Protein AF-A0A4Q8QR60-F1 (afdb_monomer_lite)

Radius of gyration: 29.62 Å; chains: 1; bounding box: 53×44×103 Å

Sequence (263 aa):
MSEDELYSPRNPWFSISVGVTAAIAVLSAIVGLIWLPLLQPNLKLAGIWDAICSAAGVPNLPRPAAAVPPAFKTSNVVVTPEMLTRQDQVSIGRGATLAQRCAICHGPQGVSDANSPNLAGQYAAVTYKELNDFKTGARVNVVMSPFAANMADQDMRDVALYYAYLPRVPSSQVNPNLPAPAIVVTGAPMRNIPPCGSCHGEIDIKAGSPWLGGQSAVYIKAQLQAFASGTRRNDISEQMRNIARQMTAEEIDQVARYYEAQP

Structure (mmCIF, N/CA/C/O backbone):
data_AF-A0A4Q8QR60-F1
#
_entry.id   AF-A0A4Q8QR60-F1
#
loop_
_atom_site.group_PDB
_atom_site.id
_atom_site.type_symbol
_atom_site.label_atom_id
_atom_site.label_alt_id
_atom_site.label_comp_id
_atom_site.label_asym_id
_atom_site.label_entity_id
_atom_site.label_seq_id
_atom_site.pdbx_PDB_ins_code
_atom_site.Cartn_x
_atom_site.Cartn_y
_atom_site.Cartn_z
_atom_site.occupancy
_atom_site.B_iso_or_equiv
_atom_site.auth_seq_id
_atom_site.auth_comp_id
_atom_site.auth_asym_id
_atom_site.auth_atom_id
_atom_site.pdbx_PDB_model_num
ATOM 1 N N . MET A 1 1 ? -18.074 -12.000 83.215 1.00 48.62 1 MET A N 1
ATOM 2 C CA . MET A 1 1 ? -19.113 -11.299 82.433 1.00 48.62 1 MET A CA 1
ATOM 3 C C . MET A 1 1 ? -19.405 -12.204 81.252 1.00 48.62 1 MET A C 1
ATOM 5 O O . MET A 1 1 ? -18.486 -12.433 80.483 1.00 48.62 1 MET A O 1
ATOM 9 N N . SER A 1 2 ? -20.565 -12.867 81.223 1.00 56.31 2 SER A N 1
ATOM 10 C CA . SER A 1 2 ? -20.853 -13.916 80.235 1.00 56.31 2 SER A CA 1
ATOM 11 C C . SER A 1 2 ? -21.070 -13.301 78.855 1.00 56.31 2 SER A C 1
ATOM 13 O O . SER A 1 2 ? -22.000 -12.522 78.663 1.00 56.31 2 SER A O 1
ATOM 15 N N . GLU A 1 3 ? -20.224 -13.663 77.898 1.00 58.03 3 GLU A N 1
ATOM 16 C CA . GLU A 1 3 ? -20.329 -13.236 76.496 1.00 58.03 3 GLU A CA 1
ATOM 17 C C . GLU A 1 3 ? -21.519 -13.890 75.759 1.00 58.03 3 GLU A C 1
ATOM 19 O O . GLU A 1 3 ? -21.862 -13.492 74.647 1.00 58.03 3 GLU A O 1
ATOM 24 N N . ASP A 1 4 ? -22.205 -14.838 76.408 1.00 56.91 4 ASP A N 1
ATOM 25 C CA . ASP A 1 4 ? -23.277 -15.659 75.832 1.00 56.91 4 ASP A CA 1
ATOM 26 C C . ASP A 1 4 ? -24.586 -14.903 75.514 1.00 56.91 4 ASP A C 1
ATOM 28 O O . ASP A 1 4 ? -25.418 -15.410 74.761 1.00 56.91 4 ASP A O 1
ATOM 32 N N . GLU A 1 5 ? -24.795 -13.680 76.020 1.00 61.34 5 GLU A N 1
ATOM 33 C CA . GLU A 1 5 ? -26.015 -12.899 75.723 1.00 61.34 5 GLU A CA 1
ATOM 34 C C . GLU A 1 5 ? -25.920 -12.023 74.461 1.00 61.34 5 GLU A C 1
ATOM 36 O O . GLU A 1 5 ? -26.944 -11.582 73.925 1.00 61.34 5 GLU A O 1
ATOM 41 N N . LEU A 1 6 ? -24.713 -11.769 73.947 1.00 62.44 6 LEU A N 1
ATOM 42 C CA . LEU A 1 6 ? -24.523 -10.842 72.825 1.00 62.44 6 LEU A CA 1
ATOM 43 C C . LEU A 1 6 ? -24.927 -11.445 71.469 1.00 62.44 6 LEU A C 1
ATOM 45 O O . LEU A 1 6 ? -25.441 -10.720 70.619 1.00 62.44 6 LEU A O 1
ATOM 49 N N . TYR A 1 7 ? -24.781 -12.760 71.287 1.00 72.94 7 TYR A N 1
ATOM 50 C CA . TYR A 1 7 ? -25.059 -13.467 70.025 1.00 72.94 7 TYR A CA 1
ATOM 51 C C . TYR A 1 7 ? -26.346 -14.304 70.071 1.00 72.94 7 TYR A C 1
ATOM 53 O O . TYR A 1 7 ? -26.428 -15.388 69.495 1.00 72.94 7 TYR A O 1
ATOM 61 N N . SER A 1 8 ? -27.365 -13.821 70.784 1.00 78.88 8 SER A N 1
ATOM 62 C CA . SER A 1 8 ? -28.646 -14.517 70.901 1.00 78.88 8 SER A CA 1
ATOM 63 C C . SER A 1 8 ? -29.665 -13.997 69.880 1.00 78.88 8 SER A C 1
ATOM 65 O O . SER A 1 8 ? -29.866 -12.785 69.793 1.00 78.88 8 SER A O 1
ATOM 67 N N . PRO A 1 9 ? -30.417 -14.870 69.180 1.00 73.31 9 PRO A N 1
ATOM 68 C CA . PRO A 1 9 ? -31.553 -14.458 68.347 1.00 73.31 9 PRO A CA 1
ATOM 69 C C . PRO A 1 9 ? -32.704 -13.829 69.156 1.00 73.31 9 PRO A C 1
ATOM 71 O O . PRO A 1 9 ? -33.645 -13.294 68.583 1.00 73.31 9 PRO A O 1
ATOM 74 N N . ARG A 1 10 ? -32.646 -13.868 70.496 1.00 79.62 10 ARG A N 1
ATOM 75 C CA . ARG A 1 10 ? -33.556 -13.113 71.373 1.00 79.62 10 ARG A CA 1
ATOM 76 C C . ARG A 1 10 ? -33.105 -11.671 71.612 1.00 79.62 10 ARG A C 1
ATOM 78 O O . ARG A 1 10 ? -33.904 -10.871 72.087 1.00 79.62 10 ARG A O 1
ATOM 85 N N . ASN A 1 11 ? -31.856 -11.329 71.290 1.00 84.75 11 ASN A N 1
ATOM 86 C CA . ASN A 1 11 ? -31.360 -9.965 71.382 1.00 84.75 11 ASN A CA 1
ATOM 87 C C . ASN A 1 11 ? -31.846 -9.169 70.150 1.00 84.75 11 ASN A C 1
ATOM 89 O O . ASN A 1 11 ? -31.487 -9.511 69.013 1.00 84.75 11 ASN A O 1
ATOM 93 N N . PRO A 1 12 ? -32.662 -8.114 70.340 1.00 84.44 12 PRO A N 1
ATOM 94 C CA . PRO A 1 12 ? -33.218 -7.345 69.232 1.00 84.44 12 PRO A CA 1
ATOM 95 C C . PRO A 1 12 ? -32.127 -6.640 68.420 1.00 84.44 12 PRO A C 1
ATOM 97 O O . PRO A 1 12 ? -32.235 -6.570 67.201 1.00 84.44 12 PRO A O 1
ATOM 100 N N . TRP A 1 13 ? -31.039 -6.192 69.052 1.00 82.94 13 TRP A N 1
ATOM 101 C CA . TRP A 1 13 ? -29.940 -5.510 68.363 1.00 82.94 13 TRP A CA 1
ATOM 102 C C . TRP A 1 13 ? -29.136 -6.453 67.470 1.00 82.94 13 TRP A C 1
ATOM 104 O O . TRP A 1 13 ? -28.800 -6.094 66.342 1.00 82.94 13 TRP A O 1
ATOM 114 N N . PHE A 1 14 ? -28.885 -7.678 67.938 1.00 86.44 14 PHE A N 1
ATOM 115 C CA . PHE A 1 14 ? -28.238 -8.713 67.132 1.00 86.44 14 PHE A CA 1
ATOM 116 C C . PHE A 1 14 ? -29.114 -9.102 65.934 1.00 86.44 14 PHE A C 1
ATOM 118 O O . PHE A 1 14 ? -28.644 -9.116 64.799 1.00 86.44 14 PHE A O 1
ATOM 125 N N . SER A 1 15 ? -30.409 -9.321 66.170 1.00 85.75 15 SER A N 1
ATOM 126 C CA . SER A 1 15 ? -31.363 -9.702 65.121 1.00 85.75 15 SER A CA 1
ATOM 127 C C . SER A 1 15 ? -31.542 -8.610 64.062 1.00 85.75 15 SER A C 1
ATOM 129 O O . SER A 1 15 ? -31.580 -8.909 62.870 1.00 85.75 15 SER A O 1
ATOM 131 N N . ILE A 1 16 ? -31.596 -7.339 64.478 1.00 88.94 16 ILE A N 1
ATOM 132 C CA . ILE A 1 16 ? -31.655 -6.191 63.563 1.00 88.94 16 ILE A CA 1
ATOM 133 C C . ILE A 1 16 ? -30.362 -6.087 62.754 1.00 88.94 16 ILE A C 1
ATOM 135 O O . ILE A 1 16 ? -30.429 -5.934 61.538 1.00 88.94 16 ILE A O 1
ATOM 139 N N . SER A 1 17 ? -29.196 -6.208 63.395 1.00 88.38 17 SER A N 1
ATOM 140 C CA . SER A 1 17 ? -27.898 -6.142 62.712 1.00 88.38 17 SER A CA 1
ATOM 141 C C . SER A 1 17 ? -27.774 -7.224 61.635 1.00 88.38 17 SER A C 1
ATOM 143 O O . SER A 1 17 ? -27.537 -6.910 60.468 1.00 88.38 17 SER A O 1
ATOM 145 N N . VAL A 1 18 ? -28.060 -8.483 61.988 1.00 90.94 18 VAL A N 1
ATOM 146 C CA . VAL A 1 18 ? -28.055 -9.613 61.044 1.00 90.94 18 VAL A CA 1
ATOM 147 C C . VAL A 1 18 ? -29.062 -9.395 59.912 1.00 90.94 18 VAL A C 1
ATOM 149 O O . VAL A 1 18 ? -28.734 -9.620 58.747 1.00 90.94 18 VAL A O 1
ATOM 152 N N . GLY A 1 19 ? -30.265 -8.905 60.227 1.00 93.44 19 GLY A N 1
ATOM 153 C CA . GLY A 1 19 ? -31.286 -8.584 59.230 1.00 93.44 19 GLY A CA 1
ATOM 154 C C . GLY A 1 19 ? -30.843 -7.499 58.244 1.00 93.44 19 GLY A C 1
ATOM 155 O O . GLY A 1 19 ? -31.023 -7.655 57.037 1.00 93.44 19 GLY A O 1
ATOM 156 N N . VAL A 1 20 ? -30.209 -6.429 58.731 1.00 93.69 20 VAL A N 1
ATOM 157 C CA . VAL A 1 20 ? -29.680 -5.339 57.895 1.00 93.69 20 VAL A CA 1
ATOM 158 C C . VAL A 1 20 ? -28.540 -5.834 57.008 1.00 93.69 20 VAL A C 1
ATOM 160 O O . VAL A 1 20 ? -28.537 -5.552 55.811 1.00 93.69 20 VAL A O 1
ATOM 163 N N . THR A 1 21 ? -27.597 -6.611 57.547 1.00 90.75 21 THR A N 1
ATOM 164 C CA . THR A 1 21 ? -26.500 -7.176 56.747 1.00 90.75 21 THR A CA 1
ATOM 165 C C . THR A 1 21 ? -27.026 -8.111 55.658 1.00 90.75 21 THR A C 1
ATOM 167 O O . THR A 1 21 ? -26.600 -8.010 54.506 1.00 90.75 21 THR A O 1
ATOM 170 N N . ALA A 1 22 ? -27.998 -8.969 55.984 1.00 93.69 22 ALA A N 1
ATOM 171 C CA . ALA A 1 22 ? -28.646 -9.840 55.007 1.00 93.69 22 ALA A CA 1
ATOM 172 C C . ALA A 1 22 ? -29.372 -9.033 53.917 1.00 93.69 22 ALA A C 1
ATOM 174 O O . ALA A 1 22 ? -29.234 -9.338 52.732 1.00 93.69 22 ALA A O 1
ATOM 175 N N . ALA A 1 23 ? -30.085 -7.967 54.291 1.00 94.44 23 ALA A N 1
ATOM 176 C CA . ALA A 1 23 ? -30.766 -7.094 53.340 1.00 94.44 23 ALA A CA 1
ATOM 177 C C . ALA A 1 23 ? -29.781 -6.406 52.381 1.00 94.44 23 ALA A C 1
ATOM 179 O O . ALA A 1 23 ? -30.007 -6.415 51.172 1.00 94.44 23 ALA A O 1
ATOM 180 N N . ILE A 1 24 ? -28.664 -5.870 52.887 1.00 94.19 24 ILE A N 1
ATOM 181 C CA . ILE A 1 24 ? -27.622 -5.241 52.059 1.00 94.19 24 ILE A CA 1
ATOM 182 C C . ILE A 1 24 ? -27.011 -6.257 51.085 1.00 94.19 24 ILE A C 1
ATOM 184 O O . ILE A 1 24 ? -26.821 -5.939 49.908 1.00 94.19 24 ILE A O 1
ATOM 188 N N . ALA A 1 25 ? -26.737 -7.483 51.539 1.00 91.62 25 ALA A N 1
ATOM 189 C CA . ALA A 1 25 ? -26.194 -8.543 50.691 1.00 91.62 25 ALA A CA 1
ATOM 190 C C . ALA A 1 25 ? -27.158 -8.926 49.555 1.00 91.62 25 ALA A C 1
ATOM 192 O O . ALA A 1 25 ? -26.751 -8.996 48.394 1.00 91.62 25 ALA A O 1
ATOM 193 N N . VAL A 1 26 ? -28.447 -9.102 49.866 1.00 93.62 26 VAL A N 1
ATOM 194 C CA . VAL A 1 26 ? -29.487 -9.401 48.867 1.00 93.62 26 VAL A CA 1
ATOM 195 C C . VAL A 1 26 ? -29.633 -8.254 47.868 1.00 93.62 26 VAL A C 1
ATOM 197 O O . VAL A 1 26 ? -29.683 -8.490 46.663 1.00 93.62 26 VAL A O 1
ATOM 200 N N . LEU A 1 27 ? -29.647 -7.007 48.340 1.00 94.81 27 LEU A N 1
ATOM 201 C CA . LEU A 1 27 ? -29.802 -5.832 47.482 1.00 94.81 27 LEU A CA 1
ATOM 202 C C . LEU A 1 27 ? -28.597 -5.670 46.542 1.00 94.81 27 LEU A C 1
ATOM 204 O O . LEU A 1 27 ? -28.772 -5.431 45.349 1.00 94.81 27 LEU A O 1
ATOM 208 N N . SER A 1 28 ? -27.386 -5.912 47.048 1.00 89.38 28 SER A N 1
ATOM 209 C CA . SER A 1 28 ? -26.153 -5.911 46.250 1.00 89.38 28 SER A CA 1
ATOM 210 C C . SER A 1 28 ? -26.163 -7.013 45.183 1.00 89.38 28 SER A C 1
ATOM 212 O O . SER A 1 28 ? -25.791 -6.765 44.036 1.00 89.38 28 SER A O 1
ATOM 214 N N . ALA A 1 29 ? -26.652 -8.210 45.526 1.00 86.81 29 ALA A N 1
ATOM 215 C CA . ALA A 1 29 ? -26.806 -9.312 44.581 1.00 86.81 29 ALA A CA 1
ATOM 216 C C . ALA A 1 29 ? -27.838 -8.996 43.485 1.00 86.81 29 ALA A C 1
ATOM 218 O O . ALA A 1 29 ? -27.579 -9.266 42.317 1.00 86.81 29 ALA A O 1
ATOM 219 N N . ILE A 1 30 ? -28.972 -8.373 43.823 1.00 89.19 30 ILE A N 1
ATOM 220 C CA . ILE A 1 30 ? -29.987 -7.955 42.840 1.00 89.19 30 ILE A CA 1
ATOM 221 C C . ILE A 1 30 ? -29.418 -6.894 41.889 1.00 89.19 30 ILE A C 1
ATOM 223 O O . ILE A 1 30 ? -29.581 -7.002 40.672 1.00 89.19 30 ILE A O 1
ATOM 227 N N . VAL A 1 31 ? -28.713 -5.887 42.414 1.00 86.88 31 VAL A N 1
ATOM 228 C CA . VAL A 1 31 ? -28.083 -4.843 41.589 1.00 86.88 31 VAL A CA 1
ATOM 229 C C . VAL A 1 31 ? -27.038 -5.452 40.645 1.00 86.88 31 VAL A C 1
ATOM 231 O O . VAL A 1 31 ? -27.053 -5.165 39.448 1.00 86.88 31 VAL A O 1
ATOM 234 N N . GLY A 1 32 ? -26.168 -6.324 41.166 1.00 80.25 32 GLY A N 1
ATOM 235 C CA . GLY A 1 32 ? -25.080 -6.954 40.416 1.00 80.25 32 GLY A CA 1
ATOM 236 C C . GLY A 1 32 ? -25.532 -7.986 39.382 1.00 80.25 32 GLY A C 1
ATOM 237 O O . GLY A 1 32 ? -25.055 -7.972 38.250 1.00 80.25 32 GLY A O 1
ATOM 238 N N . LEU A 1 33 ? -26.450 -8.879 39.763 1.00 78.75 33 LEU A N 1
ATOM 239 C CA . LEU A 1 33 ? -26.829 -10.050 38.962 1.00 78.75 33 LEU A CA 1
ATOM 240 C C . LEU A 1 33 ? -28.072 -9.832 38.095 1.00 78.75 33 LEU A C 1
ATOM 242 O O . LEU A 1 33 ? -28.280 -10.596 37.156 1.00 78.75 33 LEU A O 1
ATOM 246 N N . ILE A 1 34 ? -28.901 -8.827 38.397 1.00 79.81 34 ILE A N 1
ATOM 247 C CA . ILE A 1 34 ? -30.162 -8.584 37.679 1.00 79.81 34 ILE A CA 1
ATOM 248 C C . ILE A 1 34 ? -30.161 -7.199 37.031 1.00 79.81 34 ILE A C 1
ATOM 250 O O . ILE A 1 34 ? -30.363 -7.090 35.823 1.00 79.81 34 ILE A O 1
ATOM 254 N N . TRP A 1 35 ? -29.908 -6.133 37.797 1.00 81.25 35 TRP A N 1
ATOM 255 C CA . TRP A 1 35 ? -30.103 -4.768 37.294 1.00 81.25 35 TRP A CA 1
ATOM 256 C C . TRP A 1 35 ? -29.019 -4.318 36.300 1.00 81.25 35 TRP A C 1
ATOM 258 O O . TRP A 1 35 ? -29.349 -3.838 35.214 1.00 81.25 35 TRP A O 1
ATOM 268 N N . LEU A 1 36 ? -27.735 -4.504 36.620 1.00 79.62 36 LEU A N 1
ATOM 269 C CA . LEU A 1 36 ? -26.627 -4.133 35.727 1.00 79.62 36 LEU A CA 1
ATOM 270 C C . LEU A 1 36 ? -26.671 -4.856 34.361 1.00 79.62 36 LEU A C 1
ATOM 272 O O . LEU A 1 36 ? -26.548 -4.172 33.342 1.00 79.62 36 LEU A O 1
ATOM 276 N N . PRO A 1 37 ? -26.924 -6.180 34.282 1.00 70.81 37 PRO A N 1
ATOM 277 C CA . PRO A 1 37 ? -27.065 -6.877 33.001 1.00 70.81 37 PRO A CA 1
ATOM 278 C C . PRO A 1 37 ? -28.214 -6.352 32.130 1.00 70.81 37 PRO A C 1
ATOM 280 O O . PRO A 1 37 ? -28.059 -6.242 30.916 1.00 70.81 37 PRO A O 1
ATOM 283 N N . LEU A 1 38 ? -29.349 -5.976 32.734 1.00 75.88 38 LEU A N 1
ATOM 284 C CA . LEU A 1 38 ? -30.496 -5.407 32.009 1.00 75.88 38 LEU A CA 1
ATOM 285 C C . LEU A 1 38 ? -30.192 -4.024 31.408 1.00 75.88 38 LEU A C 1
ATOM 287 O O . LEU A 1 38 ? -30.740 -3.674 30.365 1.00 75.88 38 LEU A O 1
ATOM 291 N N . LEU A 1 39 ? -29.310 -3.247 32.044 1.00 79.50 39 LEU A N 1
ATOM 292 C CA . LEU A 1 39 ? -28.865 -1.934 31.561 1.00 79.50 39 LEU A CA 1
ATOM 293 C C . LEU A 1 39 ? -27.761 -2.021 30.496 1.00 79.50 39 LEU A C 1
ATOM 295 O O . LEU A 1 39 ? -27.512 -1.040 29.795 1.00 79.50 39 LEU A O 1
ATOM 299 N N . GLN A 1 40 ? -27.098 -3.173 30.358 1.00 70.56 40 GLN A N 1
ATOM 300 C CA . GLN A 1 40 ? -25.987 -3.380 29.430 1.00 70.56 40 GLN A CA 1
ATOM 301 C C . GLN A 1 40 ? -26.313 -4.452 28.372 1.00 70.56 40 GLN A C 1
ATOM 303 O O . GLN A 1 40 ? -25.681 -5.509 28.348 1.00 70.56 40 GLN A O 1
ATOM 308 N N . PRO A 1 41 ? -27.223 -4.173 27.415 1.00 58.69 41 PRO A N 1
ATOM 309 C CA . PRO A 1 41 ? -27.643 -5.140 26.390 1.00 58.69 41 PRO A CA 1
ATOM 310 C C . PRO A 1 41 ? -26.506 -5.615 25.461 1.00 58.69 41 PRO A C 1
ATOM 312 O O . PRO A 1 41 ? -26.671 -6.586 24.727 1.00 58.69 41 PRO A O 1
ATOM 315 N N . ASN A 1 42 ? -25.344 -4.951 25.494 1.00 55.28 42 ASN A N 1
ATOM 316 C CA . ASN A 1 42 ? -24.163 -5.299 24.702 1.00 55.28 42 ASN A CA 1
ATOM 317 C C . ASN A 1 42 ? -23.172 -6.233 25.422 1.00 55.28 42 ASN A C 1
ATOM 319 O O . ASN A 1 42 ? -22.225 -6.698 24.782 1.00 55.28 42 ASN A O 1
ATOM 323 N N . LEU A 1 43 ? -23.352 -6.532 26.718 1.00 59.91 43 LEU A N 1
ATOM 324 C CA . LEU A 1 43 ? -22.532 -7.544 27.388 1.00 59.91 43 LEU A CA 1
ATOM 325 C C . LEU A 1 43 ? -22.996 -8.939 26.969 1.00 59.91 43 LEU A C 1
ATOM 327 O O . LEU A 1 43 ? -23.945 -9.504 27.506 1.00 59.91 43 LEU A O 1
ATOM 331 N N . LYS A 1 44 ? -22.280 -9.518 26.005 1.00 57.16 44 LYS A N 1
ATOM 332 C CA . LYS A 1 44 ? -22.433 -10.920 25.608 1.00 57.16 44 LYS A CA 1
ATOM 333 C C . LYS A 1 44 ? -21.776 -11.840 26.639 1.00 57.16 44 LYS A C 1
ATOM 335 O O . LYS A 1 44 ? -20.736 -12.437 26.376 1.00 57.16 44 LYS A O 1
ATOM 340 N N . LEU A 1 45 ? -22.370 -11.936 27.822 1.00 60.53 45 LEU A N 1
ATOM 341 C CA . LEU A 1 45 ? -22.080 -13.019 28.759 1.00 60.53 45 LEU A CA 1
ATOM 342 C C . LEU A 1 45 ? -22.782 -14.272 28.224 1.00 60.53 45 LEU A C 1
ATOM 344 O O . LEU A 1 45 ? -23.965 -14.214 27.894 1.00 60.53 45 LEU A O 1
ATOM 348 N N . ALA A 1 46 ? -22.069 -15.395 28.086 1.00 59.78 46 ALA A N 1
ATOM 349 C CA . ALA A 1 46 ? -22.644 -16.594 27.465 1.00 59.78 46 ALA A CA 1
ATOM 350 C C . ALA A 1 46 ? -23.732 -17.263 28.338 1.00 59.78 46 ALA A C 1
ATOM 352 O O . ALA A 1 46 ? -24.437 -18.153 27.864 1.00 59.78 46 ALA A O 1
ATOM 353 N N . GLY A 1 47 ? -23.915 -16.796 29.582 1.00 68.25 47 GLY A N 1
ATOM 354 C CA . GLY A 1 47 ? -25.038 -17.114 30.463 1.00 68.25 47 GLY A CA 1
ATOM 355 C C . GLY A 1 47 ? -24.920 -16.453 31.844 1.00 68.25 47 GLY A C 1
ATOM 356 O O . GLY A 1 47 ? -23.905 -15.837 32.170 1.00 68.25 47 GLY A O 1
ATOM 357 N N . ILE A 1 48 ? -25.951 -16.623 32.681 1.00 65.62 48 ILE A N 1
ATOM 358 C CA . ILE A 1 48 ? -25.988 -16.140 34.081 1.00 65.62 48 ILE A CA 1
ATOM 359 C C . ILE A 1 48 ? -24.836 -16.742 34.905 1.00 65.62 48 ILE A C 1
ATOM 361 O O . ILE A 1 48 ? -24.261 -16.072 35.758 1.00 65.62 48 ILE A O 1
ATOM 365 N N . TRP A 1 49 ? -24.455 -17.989 34.613 1.00 66.06 49 TRP A N 1
ATOM 366 C CA . TRP A 1 49 ? -23.357 -18.677 35.294 1.00 66.06 49 TRP A CA 1
ATOM 367 C C . TRP A 1 49 ? -21.990 -18.026 35.033 1.00 66.06 49 TRP A C 1
ATOM 369 O O . TRP A 1 49 ? -21.222 -17.837 35.969 1.00 66.06 49 TRP A O 1
ATOM 379 N N . ASP A 1 50 ? -21.718 -17.580 33.802 1.00 68.00 50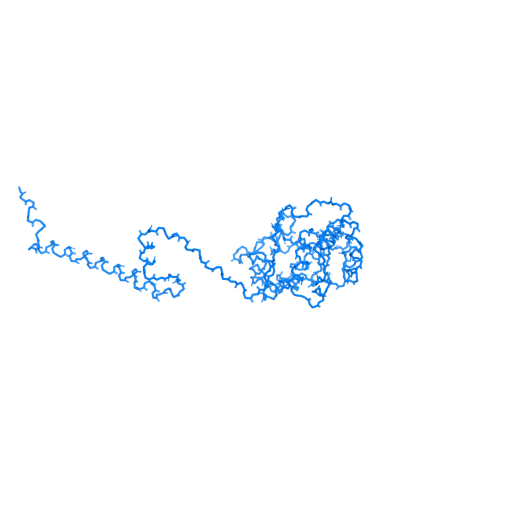 ASP A N 1
ATOM 380 C CA . ASP A 1 50 ? -20.463 -16.888 33.467 1.00 68.00 50 ASP A CA 1
ATOM 381 C C . ASP A 1 50 ? -20.376 -15.506 34.126 1.00 68.00 50 ASP A C 1
ATOM 383 O O . ASP A 1 50 ? -19.291 -15.075 34.513 1.00 68.00 50 ASP A O 1
ATOM 387 N N . ALA A 1 51 ? -21.516 -14.828 34.298 1.00 66.81 51 ALA A N 1
ATOM 388 C CA . ALA A 1 51 ? -21.599 -13.563 35.026 1.00 66.81 51 ALA A CA 1
ATOM 389 C C . ALA A 1 51 ? -21.260 -13.749 36.513 1.00 66.81 51 ALA A C 1
ATOM 391 O O . ALA A 1 51 ? -20.472 -12.985 37.069 1.00 66.81 51 ALA A O 1
ATOM 392 N N . ILE A 1 52 ? -21.801 -14.803 37.135 1.00 66.56 52 ILE A N 1
ATOM 393 C CA . ILE A 1 52 ? -21.521 -15.167 38.531 1.00 66.56 52 ILE A CA 1
ATOM 394 C C . ILE A 1 52 ? -20.048 -15.559 38.698 1.00 66.56 52 ILE A C 1
ATOM 396 O O . ILE A 1 52 ? -19.377 -15.046 39.590 1.00 66.56 52 ILE A O 1
ATOM 400 N N . CYS A 1 53 ? -19.517 -16.422 37.828 1.00 70.88 53 CYS A N 1
ATOM 401 C CA . CYS A 1 53 ? -18.119 -16.851 37.883 1.00 70.88 53 CYS A CA 1
ATOM 402 C C . CYS A 1 53 ? -17.142 -15.686 37.650 1.00 70.88 53 CYS A C 1
ATOM 404 O O . CYS A 1 53 ? -16.147 -15.579 38.366 1.00 70.88 53 CYS A O 1
ATOM 406 N N . SER A 1 54 ? -17.448 -14.776 36.717 1.00 69.06 54 SER A N 1
ATOM 407 C CA . SER A 1 54 ? -16.646 -13.569 36.482 1.00 69.06 54 SER A CA 1
ATOM 408 C C . SER A 1 54 ? -16.693 -12.604 37.667 1.00 69.06 54 SER A C 1
ATOM 410 O O . SER A 1 54 ? -15.666 -12.026 38.015 1.00 69.06 54 SER A O 1
ATOM 412 N N . ALA A 1 55 ? -17.857 -12.428 38.301 1.00 69.81 55 ALA A N 1
ATOM 413 C CA . ALA A 1 55 ? -17.998 -11.603 39.501 1.00 69.81 55 ALA A CA 1
ATOM 414 C C . ALA A 1 55 ? -17.272 -12.212 40.716 1.00 69.81 55 ALA A C 1
ATOM 416 O O . ALA A 1 55 ? -16.762 -11.480 41.559 1.00 69.81 55 ALA A O 1
ATOM 417 N N . ALA A 1 56 ? -17.170 -13.543 40.776 1.00 75.00 56 ALA A N 1
ATOM 418 C CA . ALA A 1 56 ? -16.416 -14.276 41.791 1.00 75.00 56 ALA A CA 1
ATOM 419 C C . ALA A 1 56 ? -14.894 -14.313 41.533 1.00 75.00 56 ALA A C 1
ATOM 421 O O . ALA A 1 56 ? -14.165 -14.960 42.283 1.00 75.00 56 ALA A O 1
ATOM 422 N N . GLY A 1 57 ? -14.401 -13.650 40.478 1.00 68.69 57 GLY A N 1
ATOM 423 C CA . GLY A 1 57 ? -12.975 -13.606 40.144 1.00 68.69 57 GLY A CA 1
ATOM 424 C C . GLY A 1 57 ? -12.414 -14.927 39.613 1.00 68.69 57 GLY A C 1
ATOM 425 O O . GLY A 1 57 ? -11.197 -15.097 39.574 1.00 68.69 57 GLY A O 1
ATOM 426 N N . VAL A 1 58 ? -13.274 -15.864 39.198 1.00 77.88 58 VAL A N 1
ATOM 427 C CA . VAL A 1 58 ? -12.833 -17.106 38.559 1.00 77.88 58 VAL A CA 1
ATOM 428 C C . VAL A 1 58 ? -12.332 -16.752 37.157 1.00 77.88 58 VAL A C 1
ATOM 430 O O . VAL A 1 58 ? -13.105 -16.217 36.356 1.00 77.88 58 VAL A O 1
ATOM 433 N N . PRO A 1 59 ? -11.057 -17.025 36.822 1.00 59.62 59 PRO A N 1
ATOM 434 C CA . PRO A 1 59 ? -10.552 -16.754 35.488 1.00 59.62 59 PRO A CA 1
ATOM 435 C C . PRO A 1 59 ? -11.293 -17.641 34.487 1.00 59.62 59 PRO A C 1
ATOM 437 O O . PRO A 1 59 ? -11.123 -18.860 34.464 1.00 59.62 59 PRO A O 1
ATOM 440 N N . ASN A 1 60 ? -12.128 -17.021 33.651 1.00 63.06 60 ASN A N 1
ATOM 441 C CA . ASN A 1 60 ? -12.711 -17.689 32.497 1.00 63.06 60 ASN A CA 1
ATOM 442 C C . ASN A 1 60 ? -11.569 -18.050 31.547 1.00 63.06 60 ASN A C 1
ATOM 444 O O . ASN A 1 60 ? -11.012 -17.184 30.871 1.00 63.06 60 ASN A O 1
ATOM 448 N N . LEU A 1 61 ? -11.208 -19.334 31.500 1.00 58.78 61 LEU A N 1
ATOM 449 C CA . LEU A 1 61 ? -10.374 -19.849 30.423 1.00 58.78 61 LEU A CA 1
ATOM 450 C C . LEU A 1 61 ? -11.113 -19.539 29.115 1.00 58.78 61 LEU A C 1
ATOM 452 O O . LEU A 1 61 ? -12.278 -19.935 28.992 1.00 58.78 61 LEU A O 1
ATOM 456 N N . PRO A 1 62 ? -10.497 -18.816 28.162 1.00 57.97 62 PRO A N 1
ATOM 457 C CA . PRO A 1 62 ? -11.157 -18.510 26.911 1.00 57.97 62 PRO A CA 1
ATOM 458 C C . PRO A 1 62 ? -11.536 -19.835 26.254 1.00 57.97 62 PRO A C 1
ATOM 460 O O . PRO A 1 62 ? -10.672 -20.576 25.783 1.00 57.97 62 PRO A O 1
ATOM 463 N N . ARG A 1 63 ? -12.836 -20.160 26.233 1.00 60.41 63 ARG A N 1
ATOM 464 C CA . ARG A 1 63 ? -13.332 -21.178 25.307 1.00 60.41 63 ARG A CA 1
ATOM 465 C C . ARG A 1 63 ? -12.891 -20.708 23.925 1.00 60.41 63 ARG A C 1
ATOM 467 O O . ARG A 1 63 ? -13.083 -19.523 23.642 1.00 60.41 63 ARG A O 1
ATOM 474 N N . PRO A 1 64 ? -12.298 -21.570 23.083 1.00 58.09 64 PRO A N 1
ATOM 475 C CA . PRO A 1 64 ? -11.994 -21.196 21.714 1.00 58.09 64 PRO A CA 1
ATOM 476 C C . PRO A 1 64 ? -13.317 -20.814 21.052 1.00 58.09 64 PRO A C 1
ATOM 478 O O . PRO A 1 64 ? -14.116 -21.671 20.677 1.00 58.09 64 PRO A O 1
ATOM 481 N N . ALA A 1 65 ? -13.598 -19.513 21.007 1.00 63.06 65 ALA A N 1
ATOM 482 C CA . ALA A 1 65 ? -14.739 -18.988 20.296 1.00 63.06 65 ALA A CA 1
ATOM 483 C C . ALA A 1 65 ? -14.530 -19.406 18.845 1.00 63.06 65 ALA A C 1
ATOM 485 O O . ALA A 1 65 ? -13.457 -19.169 18.283 1.00 63.06 65 ALA A O 1
ATOM 486 N N . ALA A 1 66 ? -15.521 -20.082 18.263 1.00 67.88 66 ALA A N 1
ATOM 487 C CA . ALA A 1 66 ? -15.483 -20.408 16.849 1.00 67.88 66 ALA A CA 1
ATOM 488 C C . ALA A 1 66 ? -15.190 -19.111 16.083 1.00 67.88 66 ALA A C 1
ATOM 490 O O . ALA A 1 66 ? -15.909 -18.121 16.247 1.00 67.88 66 ALA A O 1
ATOM 491 N N . ALA A 1 67 ? -14.091 -19.093 15.325 1.00 70.38 67 ALA A N 1
ATOM 492 C CA . ALA A 1 67 ? -13.696 -17.920 14.564 1.00 70.38 67 ALA A CA 1
ATOM 493 C C . ALA A 1 67 ? -14.867 -17.523 13.659 1.00 70.38 67 ALA A C 1
ATOM 495 O O . ALA A 1 67 ? -15.321 -18.330 12.850 1.00 70.38 67 ALA A O 1
ATOM 496 N N . VAL A 1 68 ? -15.387 -16.306 13.825 1.00 75.44 68 VAL A N 1
ATOM 497 C CA . VAL A 1 68 ? -16.454 -15.792 12.964 1.00 75.44 68 VAL A CA 1
ATOM 498 C C . VAL A 1 68 ? -15.826 -15.531 11.593 1.00 75.44 68 VAL A C 1
ATOM 500 O O . VAL A 1 68 ? -14.968 -14.648 11.497 1.00 75.44 68 VAL A O 1
ATOM 503 N N . PRO A 1 69 ? -16.187 -16.286 10.538 1.00 75.38 69 PRO A N 1
ATOM 504 C CA . PRO A 1 69 ? -15.605 -16.064 9.227 1.00 75.38 69 PRO A CA 1
ATOM 505 C C . PRO A 1 69 ? -16.060 -14.695 8.702 1.00 75.38 69 PRO A C 1
ATOM 507 O O . PRO A 1 69 ? -17.226 -14.322 8.879 1.00 75.38 69 PRO A O 1
ATOM 510 N N . PRO A 1 70 ? -15.172 -13.921 8.061 1.00 79.62 70 PRO A N 1
ATOM 511 C CA . PRO A 1 70 ? -15.560 -12.643 7.492 1.00 79.62 70 PRO A CA 1
ATOM 512 C C . PRO A 1 70 ? -16.583 -12.858 6.370 1.00 79.62 70 PRO A C 1
ATOM 514 O O . PRO A 1 70 ? -16.448 -13.756 5.542 1.00 79.62 70 PRO A O 1
ATOM 517 N N . ALA A 1 71 ? -17.589 -11.982 6.295 1.00 86.19 71 ALA A N 1
ATOM 518 C CA . ALA A 1 71 ? -18.596 -11.996 5.225 1.00 86.19 71 ALA A CA 1
ATOM 519 C C . ALA A 1 71 ? -18.036 -11.584 3.844 1.00 86.19 71 ALA A C 1
ATOM 521 O O . ALA A 1 71 ? -18.772 -11.486 2.866 1.00 86.19 71 ALA A O 1
ATOM 522 N N . PHE A 1 72 ? -16.741 -11.284 3.766 1.00 87.62 72 PHE A N 1
ATOM 523 C CA . PHE A 1 72 ? -16.033 -10.845 2.573 1.00 87.62 72 PHE A CA 1
ATOM 524 C C . PHE A 1 72 ? -14.651 -11.498 2.530 1.00 87.62 72 PHE A C 1
ATOM 526 O O . PHE A 1 72 ? -14.128 -11.946 3.550 1.00 87.62 72 PHE A O 1
ATOM 533 N N . LYS A 1 73 ? -14.042 -11.534 1.342 1.00 92.12 73 LYS A N 1
ATOM 534 C CA . LYS A 1 73 ? -12.689 -12.065 1.177 1.00 92.12 73 LYS A CA 1
ATOM 535 C C . LYS A 1 73 ? -11.667 -11.107 1.781 1.00 92.12 73 LYS A C 1
ATOM 537 O O . LYS A 1 73 ? -11.646 -9.925 1.445 1.00 92.12 73 LYS A O 1
ATOM 542 N N . THR A 1 74 ? -10.818 -11.626 2.653 1.00 91.25 74 THR A N 1
ATOM 543 C CA . THR A 1 74 ? -9.674 -10.910 3.224 1.00 91.25 74 THR A CA 1
ATOM 544 C C . THR A 1 74 ? -8.390 -11.330 2.525 1.00 91.25 74 THR A C 1
ATOM 546 O O . THR A 1 74 ? -8.347 -12.379 1.880 1.00 91.25 74 THR A O 1
ATOM 549 N N . SER A 1 75 ? -7.334 -10.525 2.669 1.00 93.69 75 SER A N 1
ATOM 550 C CA . SER A 1 75 ? -6.005 -10.923 2.201 1.00 93.69 75 SER A CA 1
ATOM 551 C C . SER A 1 75 ? -5.589 -12.229 2.880 1.00 93.69 75 SER A C 1
ATOM 553 O O . SER A 1 75 ? -5.758 -12.389 4.089 1.00 93.69 75 SER A O 1
ATOM 555 N N . ASN A 1 76 ? -5.060 -13.163 2.098 1.00 92.69 76 ASN A N 1
ATOM 556 C CA . ASN A 1 76 ? -4.435 -14.403 2.566 1.00 92.69 76 ASN A CA 1
ATOM 557 C C . ASN A 1 76 ? -2.908 -14.259 2.710 1.00 92.69 76 ASN A C 1
ATOM 559 O O . ASN A 1 76 ? -2.235 -15.213 3.102 1.00 92.69 76 ASN A O 1
ATOM 563 N N . VAL A 1 77 ? -2.347 -13.093 2.377 1.00 94.00 77 VAL A N 1
ATOM 564 C CA . VAL A 1 77 ? -0.909 -12.838 2.448 1.00 94.00 77 VAL A CA 1
ATOM 565 C C . VAL A 1 77 ? -0.532 -12.385 3.853 1.00 94.00 77 VAL A C 1
ATOM 567 O O . VAL A 1 77 ? -0.923 -11.310 4.309 1.00 94.00 77 VAL A O 1
ATOM 570 N N . VAL A 1 78 ? 0.289 -13.189 4.525 1.00 92.38 78 VAL A N 1
ATOM 571 C CA . VAL A 1 78 ? 0.919 -12.820 5.798 1.00 92.38 78 VAL A CA 1
ATOM 572 C C . VAL A 1 78 ? 2.177 -12.018 5.499 1.00 92.38 78 VAL A C 1
ATOM 574 O O . VAL A 1 78 ? 3.190 -12.589 5.111 1.00 92.38 78 VAL A O 1
ATOM 577 N N . VAL A 1 79 ? 2.118 -10.696 5.652 1.00 91.50 79 VAL A N 1
ATOM 578 C CA . VAL A 1 79 ? 3.281 -9.833 5.409 1.00 91.50 79 VAL A CA 1
ATOM 579 C C . VAL A 1 79 ? 4.227 -9.879 6.604 1.00 91.50 79 VAL A C 1
ATOM 581 O O . VAL A 1 79 ? 3.845 -9.504 7.711 1.00 91.50 79 VAL A O 1
ATOM 584 N N . THR A 1 80 ? 5.467 -10.299 6.364 1.00 89.62 80 THR A N 1
ATOM 585 C CA . THR A 1 80 ? 6.560 -10.256 7.344 1.00 89.62 80 THR A CA 1
ATOM 586 C C . THR A 1 80 ? 7.607 -9.219 6.927 1.00 89.62 80 THR A C 1
ATOM 588 O O . THR A 1 80 ? 7.701 -8.910 5.734 1.00 89.62 80 THR A O 1
ATOM 591 N N . PRO A 1 81 ? 8.407 -8.676 7.863 1.00 83.56 81 PRO A N 1
ATOM 592 C CA . PRO A 1 81 ? 9.474 -7.729 7.530 1.00 83.56 81 PRO A CA 1
ATOM 593 C C . PRO A 1 81 ? 10.505 -8.286 6.536 1.00 83.56 81 PRO A C 1
ATOM 595 O O . PRO A 1 81 ? 11.037 -7.542 5.722 1.00 83.56 81 PRO A O 1
ATOM 598 N N . GLU A 1 82 ? 10.754 -9.597 6.553 1.00 86.31 82 GLU A N 1
ATOM 599 C CA . GLU A 1 82 ? 11.736 -10.270 5.694 1.00 86.31 82 GLU A CA 1
ATOM 600 C C . GLU A 1 82 ? 11.157 -10.714 4.339 1.00 86.31 82 GLU A C 1
ATOM 602 O O . GLU A 1 82 ? 11.871 -11.273 3.501 1.00 86.31 82 GLU A O 1
ATOM 607 N N . MET A 1 83 ? 9.862 -10.491 4.094 1.00 90.25 83 MET A N 1
ATOM 608 C CA . MET A 1 83 ? 9.215 -10.910 2.856 1.00 90.25 83 MET A CA 1
ATOM 609 C C . MET A 1 83 ? 9.806 -10.170 1.651 1.00 90.25 83 MET A C 1
ATOM 611 O O . MET A 1 83 ? 9.677 -8.955 1.531 1.00 90.25 83 MET A O 1
ATOM 615 N N . LEU A 1 84 ? 10.379 -10.931 0.709 1.00 88.25 84 LEU A N 1
ATOM 616 C CA . LEU A 1 84 ? 10.913 -10.417 -0.561 1.00 88.25 84 LEU A CA 1
ATOM 617 C C . LEU A 1 84 ? 11.975 -9.312 -0.386 1.00 88.25 84 LEU A C 1
ATOM 619 O O . LEU A 1 84 ? 12.128 -8.453 -1.249 1.00 88.25 84 LEU A O 1
ATOM 623 N N . THR A 1 85 ? 12.727 -9.338 0.717 1.00 83.31 85 THR A N 1
ATOM 624 C CA . THR A 1 85 ? 13.840 -8.400 0.950 1.00 83.31 85 THR A CA 1
ATOM 625 C C . THR A 1 85 ? 15.108 -8.798 0.198 1.00 83.31 85 THR A C 1
ATOM 627 O O . THR A 1 85 ? 15.896 -7.936 -0.188 1.00 83.31 85 THR A O 1
ATOM 630 N N . ARG A 1 86 ? 15.311 -10.100 -0.052 1.00 86.38 86 ARG A N 1
ATOM 631 C CA . ARG A 1 86 ? 16.436 -10.598 -0.851 1.00 86.38 86 ARG A CA 1
ATOM 632 C C . ARG A 1 86 ? 16.192 -10.315 -2.332 1.00 86.38 86 ARG A C 1
ATOM 634 O O . ARG A 1 86 ? 15.343 -10.945 -2.957 1.00 86.38 86 ARG A O 1
ATOM 641 N N . GLN A 1 87 ? 17.003 -9.421 -2.882 1.00 81.25 87 GLN A N 1
ATOM 642 C CA . GLN A 1 87 ? 17.064 -9.156 -4.314 1.00 81.25 87 GLN A CA 1
ATOM 643 C C . GLN A 1 87 ? 17.823 -10.291 -5.018 1.00 81.25 87 GLN A C 1
ATOM 645 O O . GLN A 1 87 ? 18.954 -10.610 -4.654 1.00 81.25 87 GLN A O 1
ATOM 650 N N . ASP A 1 88 ? 17.193 -10.898 -6.020 1.00 89.25 88 ASP A N 1
ATOM 651 C CA . ASP A 1 88 ? 17.789 -11.903 -6.902 1.00 89.25 88 ASP A CA 1
ATOM 652 C C . ASP A 1 88 ? 17.747 -11.383 -8.341 1.00 89.25 88 ASP A C 1
ATOM 654 O O . ASP A 1 88 ? 16.674 -11.085 -8.866 1.00 89.25 88 ASP A O 1
ATOM 658 N N . GLN A 1 89 ? 18.911 -11.283 -8.986 1.00 94.50 89 GLN A N 1
ATOM 659 C CA . GLN A 1 89 ? 19.030 -10.717 -10.334 1.00 94.50 89 GLN A CA 1
ATOM 660 C C . GLN A 1 89 ? 18.246 -11.522 -11.375 1.00 94.50 89 GLN A C 1
ATOM 662 O O . GLN A 1 89 ? 17.688 -10.946 -12.309 1.00 94.50 89 GLN A O 1
ATOM 667 N N . VAL A 1 90 ? 18.146 -12.844 -11.201 1.00 96.62 90 VAL A N 1
ATOM 668 C CA . VAL A 1 90 ? 17.382 -13.689 -12.127 1.00 96.62 90 VAL A CA 1
ATOM 669 C C . VAL A 1 90 ? 15.887 -13.378 -12.012 1.00 96.62 90 VAL A C 1
ATOM 671 O O . VAL A 1 90 ? 15.217 -13.184 -13.026 1.00 96.62 90 VAL A O 1
ATOM 674 N N . SER A 1 91 ? 15.365 -13.271 -10.790 1.00 96.56 91 SER A N 1
ATOM 675 C CA . SER A 1 91 ? 13.970 -12.906 -10.517 1.00 96.56 91 SER A CA 1
ATOM 676 C C . SER A 1 91 ? 13.640 -11.487 -10.979 1.00 96.56 91 SER A C 1
ATOM 678 O O . SER A 1 91 ? 12.595 -11.288 -11.592 1.00 96.56 91 SER A O 1
ATOM 680 N N . ILE A 1 92 ? 14.548 -10.521 -10.789 1.00 97.19 92 ILE A N 1
ATOM 681 C CA . ILE A 1 92 ? 14.403 -9.156 -11.325 1.00 97.19 92 ILE A CA 1
ATOM 682 C C . ILE A 1 92 ? 14.327 -9.184 -12.858 1.00 97.19 92 ILE A C 1
ATOM 684 O O . ILE A 1 92 ? 13.443 -8.554 -13.434 1.00 97.19 92 ILE A O 1
ATOM 688 N N . GLY A 1 93 ? 15.200 -9.940 -13.533 1.00 97.44 93 GLY A N 1
ATOM 689 C CA . GLY A 1 93 ? 15.200 -10.053 -14.997 1.00 97.44 93 GLY A CA 1
ATOM 690 C C . GLY A 1 93 ? 13.927 -10.698 -15.561 1.00 97.44 93 GLY A C 1
ATOM 691 O O . GLY A 1 93 ? 13.348 -10.201 -16.534 1.00 97.44 93 GLY A O 1
ATOM 692 N N . ARG A 1 94 ? 13.430 -11.768 -14.923 1.00 97.75 94 ARG A N 1
ATOM 693 C CA . ARG A 1 94 ? 12.123 -12.360 -15.270 1.00 97.75 94 ARG A CA 1
ATOM 694 C C . ARG A 1 94 ? 10.990 -11.363 -15.025 1.00 97.75 94 ARG A C 1
ATOM 696 O O . ARG A 1 94 ? 10.146 -11.168 -15.900 1.00 97.75 94 ARG A O 1
ATOM 703 N N . GLY A 1 95 ? 11.018 -10.675 -13.885 1.00 97.44 95 GLY A N 1
ATOM 704 C CA . GLY A 1 95 ? 10.067 -9.629 -13.523 1.00 97.44 95 GLY A CA 1
ATOM 705 C C . GLY A 1 95 ? 10.013 -8.493 -14.541 1.00 97.44 95 GLY A C 1
ATOM 706 O O . GLY A 1 95 ? 8.921 -8.102 -14.941 1.00 97.44 95 GLY A O 1
ATOM 707 N N . ALA A 1 96 ? 11.165 -8.035 -15.038 1.00 97.44 96 ALA A N 1
ATOM 708 C CA . ALA A 1 96 ? 11.267 -7.000 -16.069 1.00 97.44 96 ALA A CA 1
ATOM 709 C C . ALA A 1 96 ? 10.573 -7.401 -17.380 1.00 97.44 96 ALA A C 1
ATOM 711 O O . ALA A 1 96 ? 9.927 -6.578 -18.033 1.00 97.44 96 ALA A O 1
ATOM 712 N N . THR A 1 97 ? 10.675 -8.681 -17.749 1.00 97.31 97 THR A N 1
ATOM 713 C CA . THR A 1 97 ? 10.003 -9.237 -18.931 1.00 97.31 97 THR A CA 1
ATOM 714 C C . THR A 1 97 ? 8.493 -9.313 -18.709 1.00 97.31 97 THR A C 1
ATOM 716 O O . THR A 1 97 ? 7.710 -8.871 -19.549 1.00 97.31 97 THR A O 1
ATOM 719 N N . LEU A 1 98 ? 8.064 -9.821 -17.550 1.00 97.00 98 LEU A N 1
ATOM 720 C CA . LEU A 1 98 ? 6.648 -9.917 -17.188 1.00 97.00 98 LEU A CA 1
ATOM 721 C C . LEU A 1 98 ? 5.990 -8.532 -17.079 1.00 97.00 98 LEU A C 1
ATOM 723 O O . LEU A 1 98 ? 4.836 -8.382 -17.475 1.00 97.00 98 LEU A O 1
ATOM 727 N N . ALA A 1 99 ? 6.717 -7.524 -16.589 1.00 96.69 99 ALA A N 1
ATOM 728 C CA . ALA A 1 99 ? 6.238 -6.159 -16.388 1.00 96.69 99 ALA A CA 1
ATOM 729 C C . ALA A 1 99 ? 5.937 -5.399 -17.691 1.00 96.69 99 ALA A C 1
ATOM 731 O O . ALA A 1 99 ? 5.211 -4.406 -17.655 1.00 96.69 99 ALA A O 1
ATOM 732 N N . GLN A 1 100 ? 6.398 -5.878 -18.853 1.00 95.50 100 GLN A N 1
ATOM 733 C CA . GLN A 1 100 ? 6.090 -5.246 -20.143 1.00 95.50 100 GLN A CA 1
ATOM 734 C C . GLN A 1 100 ? 4.579 -5.155 -20.405 1.00 95.50 100 GLN A C 1
ATOM 736 O O . GLN A 1 100 ? 4.097 -4.164 -20.946 1.00 95.50 100 GLN A O 1
ATOM 741 N N . ARG A 1 101 ? 3.796 -6.138 -19.939 1.00 94.06 101 ARG A N 1
ATOM 742 C CA . ARG A 1 101 ? 2.324 -6.116 -20.057 1.00 94.06 101 ARG A CA 1
ATOM 743 C C . ARG A 1 101 ? 1.642 -5.092 -19.144 1.00 94.06 101 ARG A C 1
ATOM 745 O O . ARG A 1 101 ? 0.470 -4.792 -19.331 1.00 94.06 101 ARG A O 1
ATOM 752 N N . CYS A 1 102 ? 2.360 -4.591 -18.144 1.00 96.44 102 CYS A N 1
ATOM 753 C CA . CYS A 1 102 ? 1.870 -3.629 -17.161 1.00 96.44 102 CYS A CA 1
ATOM 754 C C . CYS A 1 102 ? 2.143 -2.181 -17.603 1.00 96.44 102 CYS A C 1
ATOM 756 O O . CYS A 1 102 ? 1.483 -1.253 -17.133 1.00 96.44 102 CYS A O 1
ATOM 758 N N . ALA A 1 103 ? 3.109 -1.991 -18.511 1.00 94.81 103 ALA A N 1
ATOM 759 C CA . ALA A 1 103 ? 3.634 -0.689 -18.910 1.00 94.81 103 ALA A CA 1
ATOM 760 C C . ALA A 1 103 ? 2.596 0.229 -19.567 1.00 94.81 103 ALA A C 1
ATOM 762 O O . ALA A 1 103 ? 2.717 1.445 -19.465 1.00 94.81 103 ALA A O 1
ATOM 763 N N . ILE A 1 104 ? 1.553 -0.334 -20.187 1.00 93.25 104 ILE A N 1
ATOM 764 C CA . ILE A 1 104 ? 0.476 0.446 -20.814 1.00 93.25 104 ILE A CA 1
ATOM 765 C C . ILE A 1 104 ? -0.276 1.340 -19.818 1.00 93.25 104 ILE A C 1
ATOM 767 O O . ILE A 1 104 ? -0.784 2.388 -20.204 1.00 93.25 104 ILE A O 1
ATOM 771 N N . CYS A 1 105 ? -0.332 0.947 -18.542 1.00 96.19 105 CYS A N 1
ATOM 772 C CA . CYS A 1 105 ? -0.974 1.738 -17.492 1.00 96.19 105 CYS A CA 1
ATOM 773 C C . CYS A 1 105 ? 0.035 2.268 -16.472 1.00 96.19 105 CYS A C 1
ATOM 775 O O . CYS A 1 105 ? -0.072 3.413 -16.058 1.00 96.19 105 CYS A O 1
ATOM 777 N N . HIS A 1 106 ? 1.018 1.458 -16.071 1.00 97.00 106 HIS A N 1
ATOM 778 C CA . HIS A 1 106 ? 1.970 1.820 -15.015 1.00 97.00 106 HIS A CA 1
ATOM 779 C C . HIS A 1 106 ? 3.264 2.458 -15.536 1.00 97.00 106 HIS A C 1
ATOM 781 O O . HIS A 1 106 ? 4.144 2.772 -14.742 1.00 97.00 106 HIS A O 1
ATOM 787 N N . GLY A 1 107 ? 3.392 2.621 -16.853 1.00 94.25 107 GLY A N 1
ATOM 788 C CA . GLY A 1 107 ? 4.585 3.125 -17.521 1.00 94.25 107 GLY A CA 1
ATOM 789 C C . GLY A 1 107 ? 5.702 2.084 -17.670 1.00 94.25 107 GLY A C 1
ATOM 790 O O . GLY A 1 107 ? 5.789 1.124 -16.895 1.00 94.25 107 GLY A O 1
ATOM 791 N N . PRO A 1 108 ? 6.598 2.260 -18.658 1.00 92.06 108 PRO A N 1
ATOM 792 C CA . PRO A 1 108 ? 7.672 1.307 -18.960 1.00 92.06 108 PRO A CA 1
ATOM 793 C C . PRO A 1 108 ? 8.689 1.162 -17.824 1.00 92.06 108 PRO A C 1
ATOM 795 O O . PRO A 1 108 ? 9.330 0.123 -17.702 1.00 92.06 108 PRO A O 1
ATOM 798 N N . GLN A 1 109 ? 8.817 2.189 -16.982 1.00 91.81 109 GLN A N 1
ATOM 799 C CA . GLN A 1 109 ? 9.682 2.196 -15.803 1.00 91.81 109 GLN A CA 1
ATOM 800 C C . GLN A 1 109 ? 8.879 2.209 -14.495 1.00 91.81 109 GLN A C 1
ATOM 802 O O . GLN A 1 109 ? 9.414 2.571 -13.457 1.00 91.81 109 GLN A O 1
ATOM 807 N N . GLY A 1 110 ? 7.591 1.845 -14.519 1.00 95.25 110 GLY A N 1
ATOM 808 C CA . GLY A 1 110 ? 6.747 1.864 -13.319 1.00 95.25 110 GLY A CA 1
ATOM 809 C C . GLY A 1 110 ? 6.367 3.267 -12.828 1.00 95.25 110 GLY A C 1
ATOM 810 O O . GLY A 1 110 ? 5.890 3.387 -11.698 1.00 95.25 110 GLY A O 1
ATOM 811 N N . VAL A 1 111 ? 6.587 4.299 -13.647 1.00 95.00 111 VAL A N 1
ATOM 812 C CA . VAL A 1 111 ? 6.110 5.671 -13.439 1.00 95.00 111 VAL A CA 1
ATOM 813 C C . VAL A 1 111 ? 5.041 5.960 -14.492 1.00 95.00 111 VAL A C 1
ATOM 815 O O . VAL A 1 111 ? 5.305 5.884 -15.688 1.00 95.00 111 VAL A O 1
ATOM 818 N N . SER A 1 112 ? 3.824 6.211 -14.033 1.00 93.31 112 SER A N 1
ATOM 819 C CA . SER A 1 112 ? 2.584 6.292 -14.793 1.00 93.31 112 SER A CA 1
ATOM 820 C C . SER A 1 112 ? 2.233 7.733 -15.149 1.00 93.31 112 SER A C 1
ATOM 822 O O . SER A 1 112 ? 2.152 8.588 -14.271 1.00 93.31 112 SER A O 1
ATOM 824 N N . ASP A 1 113 ? 1.882 7.952 -16.417 1.00 87.38 113 ASP A N 1
ATOM 825 C CA . ASP A 1 113 ? 1.302 9.209 -16.914 1.00 87.38 113 ASP A CA 1
ATOM 826 C C . ASP A 1 113 ? -0.243 9.193 -16.915 1.00 87.38 113 ASP A C 1
ATOM 828 O O . ASP A 1 113 ? -0.894 10.161 -17.304 1.00 87.38 113 ASP A O 1
ATOM 832 N N . ALA A 1 114 ? -0.865 8.078 -16.508 1.00 85.62 114 ALA A N 1
ATOM 833 C CA . ALA A 1 114 ? -2.291 7.802 -16.710 1.00 85.62 114 ALA A CA 1
ATOM 834 C C . ALA A 1 114 ? -3.116 7.790 -15.409 1.00 85.62 114 ALA A C 1
ATOM 836 O O . ALA A 1 114 ? -4.150 7.123 -15.342 1.00 85.62 114 ALA A O 1
ATOM 837 N N . ASN A 1 115 ? -2.648 8.448 -14.339 1.00 88.00 115 ASN A N 1
ATOM 838 C CA . ASN A 1 115 ? -3.217 8.385 -12.975 1.00 88.00 115 ASN A CA 1
ATOM 839 C C . ASN A 1 115 ? -3.324 6.967 -12.369 1.00 88.00 115 ASN A C 1
ATOM 841 O O . ASN A 1 115 ? -3.820 6.792 -11.253 1.00 88.00 115 ASN A O 1
ATOM 845 N N . SER A 1 116 ? -2.854 5.939 -13.080 1.00 94.19 116 SER A N 1
ATOM 846 C CA . SER A 1 116 ? -2.600 4.615 -12.518 1.00 94.19 116 SER A CA 1
ATOM 847 C C . SER A 1 116 ? -1.454 4.715 -11.516 1.00 94.19 116 SER A C 1
ATOM 849 O O . SER A 1 116 ? -0.623 5.617 -11.643 1.00 94.19 116 SER A O 1
ATOM 851 N N . PRO A 1 117 ? -1.382 3.823 -10.517 1.00 96.62 117 PRO A N 1
ATOM 852 C CA . PRO A 1 117 ? -0.393 3.995 -9.479 1.00 96.62 117 PRO A CA 1
ATOM 853 C C . PRO A 1 117 ? 1.028 3.782 -9.995 1.00 96.62 117 PRO A C 1
ATOM 855 O O . PRO A 1 117 ? 1.285 2.824 -10.727 1.00 96.62 117 PRO A O 1
ATOM 858 N N . ASN A 1 118 ? 1.948 4.619 -9.526 1.00 96.81 118 ASN A N 1
ATOM 859 C CA . ASN A 1 118 ? 3.382 4.398 -9.650 1.00 96.81 118 ASN A CA 1
ATOM 860 C C . ASN A 1 118 ? 3.777 3.139 -8.874 1.00 96.81 118 ASN A C 1
ATOM 862 O O . ASN A 1 118 ? 3.381 2.959 -7.717 1.00 96.81 118 ASN A O 1
ATOM 866 N N . LEU A 1 119 ? 4.515 2.255 -9.543 1.00 97.62 119 LEU A N 1
ATOM 867 C CA . LEU A 1 119 ? 5.025 0.994 -9.006 1.00 97.62 119 LEU A CA 1
ATOM 868 C C . LEU A 1 119 ? 6.540 1.045 -8.773 1.00 97.62 119 LEU A C 1
ATOM 870 O O . LEU A 1 119 ? 7.049 0.274 -7.963 1.00 97.62 119 LEU A O 1
ATOM 874 N N . ALA A 1 120 ? 7.250 1.945 -9.458 1.00 97.06 120 ALA A N 1
ATOM 875 C CA . ALA A 1 120 ? 8.695 2.095 -9.346 1.00 97.06 120 ALA A CA 1
ATOM 876 C C . ALA A 1 120 ? 9.121 2.410 -7.903 1.00 97.06 120 ALA A C 1
ATOM 878 O O . ALA A 1 120 ? 8.601 3.332 -7.273 1.00 97.06 120 ALA A O 1
ATOM 879 N N . GLY A 1 121 ? 10.042 1.615 -7.361 1.00 95.44 121 GLY A N 1
ATOM 880 C CA . GLY A 1 121 ? 10.562 1.762 -6.003 1.00 95.44 121 GLY A CA 1
ATOM 881 C C . GLY A 1 121 ? 9.545 1.488 -4.888 1.00 95.44 121 GLY A C 1
ATOM 882 O O . GLY A 1 121 ? 9.798 1.824 -3.723 1.00 95.44 121 GLY A O 1
ATOM 883 N N . GLN A 1 122 ? 8.400 0.879 -5.219 1.00 96.25 122 GLN A N 1
ATOM 884 C CA . GLN A 1 122 ? 7.463 0.354 -4.230 1.00 96.25 122 GLN A CA 1
ATOM 885 C C . GLN A 1 122 ? 8.053 -0.883 -3.545 1.00 96.25 122 GLN A C 1
ATOM 887 O O . GLN A 1 122 ? 8.777 -1.665 -4.152 1.00 96.25 122 GLN A O 1
ATOM 892 N N . TYR A 1 123 ? 7.713 -1.112 -2.279 1.00 95.00 123 TYR A N 1
ATOM 893 C CA . TYR A 1 123 ? 8.186 -2.291 -1.559 1.00 95.00 123 TYR A CA 1
ATOM 894 C C . TYR A 1 123 ? 7.676 -3.589 -2.206 1.00 95.00 123 TYR A C 1
ATOM 896 O O . TYR A 1 123 ? 6.474 -3.748 -2.433 1.00 95.00 123 TYR A O 1
ATOM 904 N N . ALA A 1 124 ? 8.569 -4.557 -2.439 1.00 96.12 124 ALA A N 1
ATOM 905 C CA . ALA A 1 124 ? 8.223 -5.815 -3.107 1.00 96.12 124 ALA A CA 1
ATOM 906 C C . ALA A 1 124 ? 7.080 -6.562 -2.392 1.00 96.12 124 ALA A C 1
ATOM 908 O O . ALA A 1 124 ? 6.130 -7.013 -3.029 1.00 96.12 124 ALA A O 1
ATOM 909 N N . ALA A 1 125 ? 7.110 -6.626 -1.057 1.00 95.69 125 ALA A N 1
ATOM 910 C CA . ALA A 1 125 ? 6.044 -7.248 -0.271 1.00 95.69 125 ALA A CA 1
ATOM 911 C C . ALA A 1 125 ? 4.664 -6.613 -0.525 1.00 95.69 125 ALA A C 1
ATOM 913 O O . ALA A 1 125 ? 3.660 -7.322 -0.581 1.00 95.69 125 ALA A O 1
ATOM 914 N N . VAL A 1 126 ? 4.611 -5.292 -0.728 1.00 96.31 126 VAL A N 1
ATOM 915 C CA . VAL A 1 126 ? 3.371 -4.560 -1.013 1.00 96.31 126 VAL A CA 1
ATOM 916 C C . VAL A 1 126 ? 2.866 -4.897 -2.411 1.00 96.31 126 VAL A C 1
ATOM 918 O O . VAL A 1 126 ? 1.708 -5.278 -2.559 1.00 96.31 126 VAL A O 1
ATOM 921 N N . THR A 1 127 ? 3.725 -4.824 -3.431 1.00 97.56 127 THR A N 1
ATOM 922 C CA . THR A 1 127 ? 3.340 -5.149 -4.814 1.00 97.56 127 THR A CA 1
ATOM 923 C C . THR A 1 127 ? 2.858 -6.595 -4.935 1.00 97.56 127 THR A C 1
ATOM 925 O O . THR A 1 127 ? 1.794 -6.845 -5.500 1.00 97.56 127 THR A O 1
ATOM 928 N N . TYR A 1 128 ? 3.584 -7.544 -4.338 1.00 97.94 128 TYR A N 1
ATOM 929 C CA . TYR A 1 128 ? 3.189 -8.952 -4.302 1.00 97.94 128 TYR A CA 1
ATOM 930 C C . TYR A 1 128 ? 1.839 -9.149 -3.601 1.00 97.94 128 TYR A C 1
ATOM 932 O O . TYR A 1 128 ? 0.955 -9.816 -4.142 1.00 97.94 128 TYR A O 1
ATOM 940 N N . LYS A 1 129 ? 1.657 -8.540 -2.420 1.00 97.81 129 LYS A N 1
ATOM 941 C CA . LYS A 1 129 ? 0.399 -8.622 -1.674 1.00 97.81 129 LYS A CA 1
ATOM 942 C C . LYS A 1 129 ? -0.771 -8.110 -2.505 1.00 97.81 129 LYS A C 1
ATOM 944 O O . LYS A 1 129 ? -1.793 -8.779 -2.582 1.00 97.81 129 LYS A O 1
ATOM 949 N N . GLU A 1 130 ? -0.642 -6.940 -3.124 1.00 98.19 130 GLU A N 1
ATOM 950 C CA . GLU A 1 130 ? -1.743 -6.350 -3.886 1.00 98.19 130 GLU A CA 1
ATOM 951 C C . GLU A 1 130 ? -2.080 -7.173 -5.140 1.00 98.19 130 GLU A C 1
ATOM 953 O O . GLU A 1 130 ? -3.260 -7.368 -5.425 1.00 98.19 130 GLU A O 1
ATOM 958 N N . LEU A 1 131 ? -1.085 -7.733 -5.840 1.00 98.44 131 LEU A N 1
ATOM 959 C CA . LEU A 1 131 ? -1.324 -8.678 -6.941 1.00 98.44 131 LEU A CA 1
ATOM 960 C C . LEU A 1 131 ? -2.082 -9.925 -6.460 1.00 98.44 131 LEU A C 1
ATOM 962 O O . LEU A 1 131 ? -3.066 -10.330 -7.081 1.00 98.44 131 LEU A O 1
ATOM 966 N N . ASN A 1 132 ? -1.675 -10.503 -5.328 1.00 98.31 132 ASN A N 1
ATOM 967 C CA . ASN A 1 132 ? -2.354 -11.662 -4.752 1.00 98.31 132 ASN A CA 1
ATOM 968 C C . ASN A 1 132 ? -3.791 -11.321 -4.316 1.00 98.31 132 ASN A C 1
ATOM 970 O O . ASN A 1 132 ? -4.731 -12.066 -4.593 1.00 98.31 132 ASN A O 1
ATOM 974 N N . ASP A 1 133 ? -3.991 -10.152 -3.712 1.00 98.31 133 ASP A N 1
ATOM 975 C CA . ASP A 1 133 ? -5.306 -9.686 -3.280 1.00 98.31 133 ASP A CA 1
ATOM 976 C C . ASP A 1 133 ? -6.248 -9.437 -4.463 1.00 98.31 133 ASP A C 1
ATOM 978 O O . ASP A 1 133 ? -7.438 -9.747 -4.368 1.00 98.31 133 ASP A O 1
ATOM 982 N N . PHE A 1 134 ? -5.734 -8.938 -5.593 1.00 98.44 134 PHE A N 1
ATOM 983 C CA . PHE A 1 134 ? -6.500 -8.842 -6.836 1.00 98.44 134 PHE A CA 1
ATOM 984 C C . PHE A 1 134 ? -6.855 -10.213 -7.409 1.00 98.44 134 PHE A C 1
ATOM 986 O O . PHE A 1 134 ? -7.990 -10.409 -7.847 1.00 98.44 134 PHE A O 1
ATOM 993 N N . LYS A 1 135 ? -5.916 -11.165 -7.373 1.00 98.06 135 LYS A N 1
ATOM 994 C CA . LYS A 1 135 ? -6.123 -12.541 -7.838 1.00 98.06 135 LYS A CA 1
ATOM 995 C C . LYS A 1 135 ? -7.182 -13.281 -7.017 1.00 98.06 135 LYS A C 1
ATOM 997 O O . LYS A 1 135 ? -8.018 -13.988 -7.572 1.00 98.06 135 LYS A O 1
ATOM 1002 N N . THR A 1 136 ? -7.155 -13.139 -5.694 1.00 96.81 136 THR A N 1
ATOM 1003 C CA . THR A 1 136 ? -8.075 -13.844 -4.782 1.00 96.81 136 THR A CA 1
ATOM 1004 C C . THR A 1 136 ? -9.436 -13.158 -4.661 1.00 96.81 136 THR A C 1
ATOM 1006 O O . THR A 1 136 ? -10.426 -13.805 -4.297 1.00 96.81 136 THR A O 1
ATOM 1009 N N . GLY A 1 137 ? -9.504 -11.866 -4.994 1.00 96.12 137 GLY A N 1
ATOM 1010 C CA . GLY A 1 137 ? -10.679 -11.013 -4.828 1.00 96.12 137 GLY A CA 1
ATOM 1011 C C . GLY A 1 137 ? -10.774 -10.360 -3.447 1.00 96.12 137 GLY A C 1
ATOM 1012 O O . GLY A 1 137 ? -11.828 -9.827 -3.111 1.00 96.12 137 GLY A O 1
ATOM 1013 N N . ALA A 1 138 ? -9.706 -10.395 -2.643 1.00 96.19 138 ALA A N 1
ATOM 1014 C CA . ALA A 1 138 ? -9.606 -9.608 -1.413 1.00 96.19 138 ALA A CA 1
ATOM 1015 C C . ALA A 1 138 ? -9.554 -8.096 -1.700 1.00 96.19 138 ALA A C 1
ATOM 1017 O O . ALA A 1 138 ? -10.068 -7.283 -0.929 1.00 96.19 138 ALA A O 1
ATOM 1018 N N . ARG A 1 139 ? -8.975 -7.717 -2.845 1.00 96.88 139 ARG A N 1
ATOM 1019 C CA . ARG A 1 139 ? -9.104 -6.392 -3.453 1.00 96.88 139 ARG A CA 1
ATOM 1020 C C . ARG A 1 139 ? -9.733 -6.562 -4.827 1.00 96.88 139 ARG A C 1
ATOM 1022 O O . ARG A 1 139 ? -9.308 -7.403 -5.607 1.00 96.88 139 ARG A O 1
ATOM 1029 N N . VAL A 1 140 ? -10.743 -5.758 -5.135 1.00 95.50 140 VAL A N 1
ATOM 1030 C CA . VAL A 1 140 ? -11.448 -5.835 -6.418 1.00 95.50 140 VAL A CA 1
ATOM 1031 C C . VAL A 1 140 ? -11.237 -4.537 -7.178 1.00 95.50 140 VAL A C 1
ATOM 1033 O O . VAL A 1 140 ? -11.435 -3.449 -6.639 1.00 95.50 140 VAL A O 1
ATOM 1036 N N . ASN A 1 141 ? -10.823 -4.650 -8.435 1.00 95.75 141 ASN A N 1
ATOM 1037 C CA . ASN A 1 141 ? -10.794 -3.540 -9.372 1.00 95.75 141 ASN A CA 1
ATOM 1038 C C . ASN A 1 141 ? -11.060 -4.080 -10.779 1.00 95.75 141 ASN A C 1
ATOM 1040 O O . ASN A 1 141 ? -10.415 -5.033 -11.206 1.00 95.75 141 ASN A O 1
ATOM 1044 N N . VAL A 1 142 ? -11.999 -3.460 -11.494 1.00 95.19 142 VAL A N 1
ATOM 1045 C CA . VAL A 1 142 ? -12.449 -3.934 -12.814 1.00 95.19 142 VAL A CA 1
ATOM 1046 C C . VAL A 1 142 ? -11.332 -3.970 -13.859 1.00 95.19 142 VAL A C 1
ATOM 1048 O O . VAL A 1 142 ? -11.398 -4.776 -14.779 1.00 95.19 142 VAL A O 1
ATOM 1051 N N . VAL A 1 143 ? -10.301 -3.136 -13.694 1.00 94.88 143 VAL A N 1
ATOM 1052 C CA . VAL A 1 143 ? -9.136 -3.091 -14.580 1.00 94.88 143 VAL A CA 1
ATOM 1053 C C . VAL A 1 143 ? -8.075 -4.082 -14.117 1.00 94.88 143 VAL A C 1
ATOM 1055 O O . VAL A 1 143 ? -7.672 -4.928 -14.900 1.00 94.88 143 VAL A O 1
ATOM 1058 N N . MET A 1 144 ? -7.642 -4.029 -12.853 1.00 97.00 144 MET A N 1
ATOM 1059 C CA . MET A 1 144 ? -6.485 -4.808 -12.381 1.00 97.00 144 MET A CA 1
ATOM 1060 C C . MET A 1 144 ? -6.774 -6.280 -12.075 1.00 97.00 144 MET A C 1
ATOM 1062 O O . MET A 1 144 ? -5.879 -7.112 -12.224 1.00 97.00 144 MET A O 1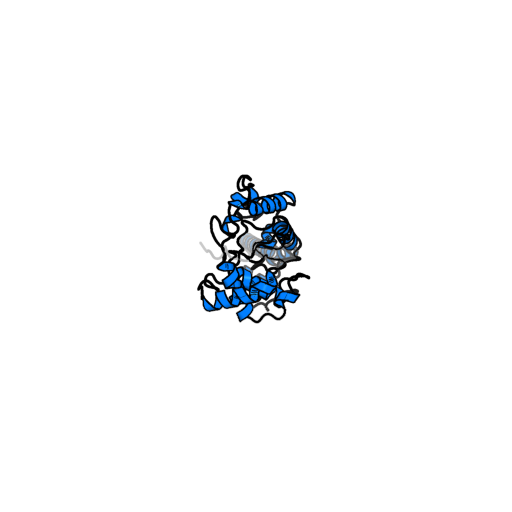
ATOM 1066 N N . SER A 1 145 ? -7.992 -6.637 -11.655 1.00 97.25 145 SER A N 1
ATOM 1067 C CA . SER A 1 145 ? -8.313 -8.027 -11.298 1.00 97.25 145 SER A CA 1
ATOM 1068 C C . SER A 1 145 ? -8.081 -9.018 -12.458 1.00 97.25 145 SER A C 1
ATOM 1070 O O . SER A 1 145 ? -7.437 -10.041 -12.216 1.00 97.25 145 SER A O 1
ATOM 1072 N N . PRO A 1 146 ? -8.484 -8.731 -13.715 1.00 96.31 146 PRO A N 1
ATOM 1073 C CA . PRO A 1 146 ? -8.155 -9.578 -14.867 1.00 96.31 146 PRO A CA 1
ATOM 1074 C C . PRO A 1 146 ? -6.653 -9.797 -15.104 1.00 96.31 146 PRO A C 1
ATOM 1076 O O . PRO A 1 146 ? -6.256 -10.903 -15.467 1.00 96.31 146 PRO A O 1
ATOM 1079 N N . PHE A 1 147 ? -5.807 -8.786 -14.867 1.00 95.75 147 PHE A N 1
ATOM 1080 C CA . PHE A 1 147 ? -4.353 -8.914 -15.049 1.00 95.75 147 PHE A CA 1
ATOM 1081 C C . PHE A 1 147 ? -3.715 -9.842 -14.010 1.00 95.75 147 PHE A C 1
ATOM 1083 O O . PHE A 1 147 ? -2.748 -10.534 -14.322 1.00 95.75 147 PHE A O 1
ATOM 1090 N N . ALA A 1 148 ? -4.256 -9.877 -12.789 1.00 97.00 148 ALA A N 1
ATOM 1091 C CA . ALA A 1 148 ? -3.742 -10.711 -11.705 1.00 97.00 148 ALA A CA 1
ATOM 1092 C C . ALA A 1 148 ? -4.316 -12.139 -11.698 1.00 97.00 148 ALA A C 1
ATOM 1094 O O . ALA A 1 148 ? -3.663 -13.057 -11.200 1.00 97.00 148 ALA A O 1
ATOM 1095 N N . ALA A 1 149 ? -5.519 -12.343 -12.251 1.00 95.75 149 ALA A N 1
ATOM 1096 C CA . ALA A 1 149 ? -6.296 -13.581 -12.126 1.00 95.75 149 ALA A CA 1
ATOM 1097 C C . ALA A 1 149 ? -5.501 -14.856 -12.469 1.00 95.75 149 ALA A C 1
ATOM 1099 O O . ALA A 1 149 ? -5.584 -15.853 -11.749 1.00 95.75 149 ALA A O 1
ATOM 1100 N N . ASN A 1 150 ? -4.685 -14.798 -13.525 1.00 93.94 150 ASN A N 1
ATOM 1101 C CA . ASN A 1 150 ? -3.940 -15.946 -14.046 1.00 93.94 150 ASN A CA 1
ATOM 1102 C C . ASN A 1 150 ? -2.435 -15.910 -13.734 1.00 93.94 150 ASN A C 1
ATOM 1104 O O . ASN A 1 150 ? -1.698 -16.758 -14.228 1.00 93.94 150 ASN A O 1
ATOM 1108 N N . MET A 1 151 ? -1.951 -14.956 -12.930 1.00 97.38 151 MET A N 1
ATOM 1109 C CA . MET A 1 151 ? -0.523 -14.887 -12.601 1.00 97.38 151 MET A CA 1
ATOM 1110 C C . MET A 1 151 ? -0.112 -16.051 -11.698 1.00 97.38 151 MET A C 1
ATOM 1112 O O . MET A 1 151 ? -0.787 -16.337 -10.702 1.00 97.38 151 MET A O 1
ATOM 1116 N N . ALA A 1 152 ? 1.007 -16.710 -12.002 1.00 98.12 152 ALA A N 1
ATOM 1117 C CA . ALA A 1 152 ? 1.608 -17.662 -11.074 1.00 98.12 152 ALA A CA 1
ATOM 1118 C C . ALA A 1 152 ? 2.135 -16.935 -9.823 1.00 98.12 152 ALA A C 1
ATOM 1120 O O . ALA A 1 152 ? 2.416 -15.737 -9.858 1.00 98.12 152 ALA A O 1
ATOM 1121 N N . ASP A 1 153 ? 2.284 -17.655 -8.706 1.00 97.75 153 ASP A N 1
ATOM 1122 C CA . ASP A 1 153 ? 2.846 -17.066 -7.480 1.00 97.75 153 ASP A CA 1
ATOM 1123 C C . ASP A 1 153 ? 4.249 -16.496 -7.722 1.00 97.75 153 ASP A C 1
ATOM 1125 O O . ASP A 1 153 ? 4.536 -15.356 -7.358 1.00 97.75 153 ASP A O 1
ATOM 1129 N N . GLN A 1 154 ? 5.086 -17.261 -8.429 1.00 97.50 154 GLN A N 1
ATOM 1130 C CA . GLN A 1 154 ? 6.433 -16.835 -8.789 1.00 97.50 154 GLN A CA 1
ATOM 1131 C C . GLN A 1 154 ? 6.425 -15.591 -9.686 1.00 97.50 154 GLN A C 1
ATOM 1133 O O . GLN A 1 154 ? 7.204 -14.677 -9.438 1.00 97.50 154 GLN A O 1
ATOM 1138 N N . ASP A 1 155 ? 5.506 -15.495 -10.652 1.00 98.31 155 ASP A N 1
ATOM 1139 C CA . ASP A 1 155 ? 5.394 -14.311 -11.513 1.00 98.31 155 ASP A CA 1
ATOM 1140 C C . ASP A 1 155 ? 5.064 -13.052 -10.704 1.00 98.31 155 ASP A C 1
ATOM 1142 O O . ASP A 1 155 ? 5.601 -11.979 -10.974 1.00 98.31 155 ASP A O 1
ATOM 1146 N N . MET A 1 156 ? 4.182 -13.165 -9.701 1.00 98.25 156 MET A N 1
ATOM 1147 C CA . MET A 1 156 ? 3.856 -12.044 -8.811 1.00 98.25 156 MET A CA 1
ATOM 1148 C C . MET A 1 156 ? 5.074 -11.609 -7.993 1.00 98.25 156 MET A C 1
ATOM 1150 O O . MET A 1 156 ? 5.285 -10.410 -7.819 1.00 98.25 156 MET A O 1
ATOM 1154 N N . ARG A 1 157 ? 5.887 -12.559 -7.511 1.00 97.81 157 ARG A N 1
ATOM 1155 C CA . ARG A 1 157 ? 7.130 -12.263 -6.777 1.00 97.81 157 ARG A CA 1
ATOM 1156 C C . ARG A 1 157 ? 8.175 -11.609 -7.670 1.00 97.81 157 ARG A C 1
ATOM 1158 O O . ARG A 1 157 ? 8.758 -10.609 -7.269 1.00 97.81 157 ARG A O 1
ATOM 1165 N N . ASP A 1 158 ? 8.377 -12.138 -8.870 1.00 98.25 158 ASP A N 1
ATOM 1166 C CA . ASP A 1 158 ? 9.353 -11.628 -9.832 1.00 98.25 158 ASP A CA 1
ATOM 1167 C C . ASP A 1 158 ? 9.007 -10.192 -10.252 1.00 98.25 158 ASP A C 1
ATOM 1169 O O . ASP A 1 158 ? 9.852 -9.301 -10.183 1.00 98.25 158 ASP A O 1
ATOM 1173 N N . VAL A 1 159 ? 7.740 -9.931 -10.603 1.00 97.69 159 VAL A N 1
ATOM 1174 C CA . VAL A 1 159 ? 7.254 -8.576 -10.926 1.00 97.69 159 VAL A CA 1
ATOM 1175 C C . VAL A 1 159 ? 7.402 -7.631 -9.733 1.00 97.69 159 VAL A C 1
ATOM 1177 O O . VAL A 1 159 ? 7.809 -6.482 -9.901 1.00 97.69 159 VAL A O 1
ATOM 1180 N N . ALA A 1 160 ? 7.100 -8.101 -8.523 1.00 97.69 160 ALA A N 1
ATOM 1181 C CA . ALA A 1 160 ? 7.249 -7.302 -7.316 1.00 97.69 160 ALA A CA 1
ATOM 1182 C C . ALA A 1 160 ? 8.710 -6.930 -7.020 1.00 97.69 160 ALA A C 1
ATOM 1184 O O . ALA A 1 160 ? 8.980 -5.781 -6.674 1.00 97.69 160 ALA A O 1
ATOM 1185 N N . LEU A 1 161 ? 9.644 -7.874 -7.181 1.00 97.69 161 LEU A N 1
ATOM 1186 C CA . LEU A 1 161 ? 11.081 -7.624 -7.036 1.00 97.69 161 LEU A CA 1
ATOM 1187 C C . LEU A 1 161 ? 11.589 -6.654 -8.104 1.00 97.69 161 LEU A C 1
ATOM 1189 O O . LEU A 1 161 ? 12.333 -5.733 -7.780 1.00 97.69 161 LEU A O 1
ATOM 1193 N N . TYR A 1 162 ? 11.140 -6.805 -9.352 1.00 97.75 162 TYR A N 1
ATOM 1194 C CA . TYR A 1 162 ? 11.495 -5.882 -10.426 1.00 97.75 162 TYR A CA 1
ATOM 1195 C C . TYR A 1 162 ? 11.061 -4.443 -10.127 1.00 97.75 162 TYR A C 1
ATOM 1197 O O . TYR A 1 162 ? 11.889 -3.538 -10.167 1.00 97.75 162 TYR A O 1
ATOM 1205 N N . TYR A 1 163 ? 9.794 -4.215 -9.773 1.00 97.75 163 TYR A N 1
ATOM 1206 C CA . TYR A 1 163 ? 9.322 -2.862 -9.469 1.00 97.75 163 TYR A CA 1
ATOM 1207 C C . TYR A 1 163 ? 10.000 -2.256 -8.238 1.00 97.75 163 TYR A C 1
ATOM 1209 O O . TYR A 1 163 ? 10.278 -1.060 -8.236 1.00 97.75 163 TYR A O 1
ATOM 1217 N N . ALA A 1 164 ? 10.330 -3.075 -7.236 1.00 96.38 164 ALA A N 1
ATOM 1218 C CA . ALA A 1 164 ? 11.094 -2.635 -6.072 1.00 96.38 164 ALA A CA 1
ATOM 1219 C C . ALA A 1 164 ? 12.550 -2.268 -6.394 1.00 96.38 164 ALA A C 1
ATOM 1221 O O . ALA A 1 164 ? 13.135 -1.447 -5.693 1.00 96.38 164 ALA A O 1
ATOM 1222 N N . TYR A 1 165 ? 13.134 -2.875 -7.430 1.00 96.31 165 TYR A N 1
ATOM 1223 C CA . TYR A 1 165 ? 14.484 -2.572 -7.903 1.00 96.31 165 TYR A CA 1
ATOM 1224 C C . TYR A 1 165 ? 14.565 -1.234 -8.659 1.00 96.31 165 TYR A C 1
ATOM 1226 O O . TYR A 1 165 ? 15.613 -0.589 -8.653 1.00 96.31 165 TYR A O 1
ATOM 1234 N N . LEU A 1 166 ? 13.477 -0.802 -9.305 1.00 96.31 166 LEU A N 1
ATOM 1235 C CA . LEU A 1 166 ? 13.443 0.470 -10.027 1.00 96.31 166 LEU A CA 1
ATOM 1236 C C . LEU A 1 166 ? 13.568 1.671 -9.071 1.00 96.31 166 LEU A C 1
ATOM 1238 O O . LEU A 1 166 ? 13.078 1.613 -7.941 1.00 96.31 166 LEU A O 1
ATOM 1242 N N . PRO A 1 167 ? 14.186 2.782 -9.512 1.00 94.88 167 PRO A N 1
ATOM 1243 C CA . PRO A 1 167 ? 14.230 4.000 -8.715 1.00 94.88 167 PRO A CA 1
ATOM 1244 C C . PRO A 1 167 ? 12.818 4.560 -8.505 1.00 94.88 167 PRO A C 1
ATOM 1246 O O . PRO A 1 167 ? 11.969 4.480 -9.392 1.00 94.88 167 PRO A O 1
ATOM 1249 N N . ARG A 1 168 ? 12.579 5.156 -7.332 1.00 93.25 168 ARG A N 1
ATOM 1250 C CA . ARG A 1 168 ? 11.357 5.932 -7.064 1.00 93.25 168 ARG A CA 1
ATOM 1251 C C . ARG A 1 168 ? 11.278 7.151 -7.978 1.00 93.25 168 ARG A C 1
ATOM 1253 O O . ARG A 1 168 ? 12.274 7.531 -8.598 1.00 93.25 168 ARG A O 1
ATOM 1260 N N . VAL A 1 169 ? 10.097 7.765 -8.027 1.00 88.50 169 VAL A N 1
ATOM 1261 C CA . VAL A 1 169 ? 9.865 8.997 -8.785 1.00 88.50 169 VAL A CA 1
ATOM 1262 C C . VAL A 1 169 ? 10.908 10.045 -8.365 1.00 88.50 169 VAL A C 1
ATOM 1264 O O . VAL A 1 169 ? 11.010 10.372 -7.183 1.00 88.50 169 VAL A O 1
ATOM 1267 N N . PRO A 1 170 ? 11.737 10.548 -9.296 1.00 80.44 170 PRO A N 1
ATOM 1268 C CA . PRO A 1 170 ? 12.751 11.534 -8.962 1.00 80.44 170 PRO A CA 1
ATOM 1269 C C . PRO A 1 170 ? 12.131 12.828 -8.435 1.00 80.44 170 PRO A C 1
ATOM 1271 O O . PRO A 1 170 ? 11.109 13.288 -8.942 1.00 80.44 170 PRO A O 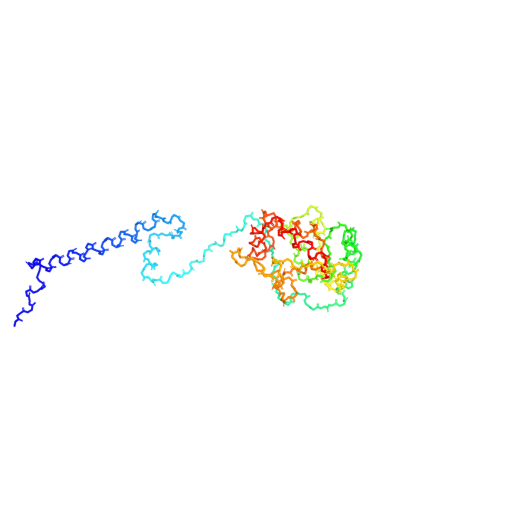1
ATOM 1274 N N . SER A 1 171 ? 12.823 13.500 -7.513 1.00 78.44 171 SER A N 1
ATOM 1275 C CA . SER A 1 171 ? 12.409 14.818 -7.014 1.00 78.44 171 SER A CA 1
ATOM 1276 C C . SER A 1 171 ? 12.317 15.891 -8.106 1.00 78.44 171 SER A C 1
ATOM 1278 O O . SER A 1 171 ? 11.638 16.891 -7.918 1.00 78.44 171 SER A O 1
ATOM 1280 N N . SER A 1 172 ? 12.964 15.692 -9.260 1.00 74.06 172 SER A N 1
ATOM 1281 C CA . SER A 1 172 ? 12.843 16.572 -10.429 1.00 74.06 172 SER A CA 1
ATOM 1282 C C . SER A 1 172 ? 11.499 16.463 -11.156 1.00 74.06 172 SER A C 1
ATOM 1284 O O . SER A 1 172 ? 11.181 17.338 -11.957 1.00 74.06 172 SER A O 1
ATOM 1286 N N . GLN A 1 173 ? 10.729 15.400 -10.909 1.00 74.44 173 GLN A N 1
ATOM 1287 C CA . GLN A 1 173 ? 9.416 15.158 -11.517 1.00 74.44 173 GLN A CA 1
ATOM 1288 C C . GLN A 1 173 ? 8.256 15.557 -10.596 1.00 74.44 173 GLN A C 1
ATOM 1290 O O . GLN A 1 173 ? 7.100 15.472 -10.999 1.00 74.44 173 GLN A O 1
ATOM 1295 N N . VAL A 1 174 ? 8.557 16.015 -9.378 1.00 80.00 174 VAL A N 1
ATOM 1296 C CA . VAL A 1 174 ? 7.574 16.447 -8.380 1.00 80.00 174 VAL A CA 1
ATOM 1297 C C . VAL A 1 174 ? 7.873 17.877 -7.922 1.00 80.00 174 VAL A C 1
ATOM 1299 O O . VAL A 1 174 ? 8.960 18.402 -8.157 1.00 80.00 174 VAL A O 1
ATOM 1302 N N . ASN A 1 175 ? 6.903 18.546 -7.295 1.00 75.56 175 ASN A N 1
ATOM 1303 C CA . ASN A 1 175 ? 7.075 19.906 -6.774 1.00 75.56 175 ASN A CA 1
ATOM 1304 C C . ASN A 1 175 ? 7.107 19.898 -5.234 1.00 75.56 175 ASN A C 1
ATOM 1306 O O . ASN A 1 175 ? 6.083 20.183 -4.610 1.00 75.56 175 ASN A O 1
ATOM 1310 N N . PRO A 1 176 ? 8.263 19.632 -4.600 1.00 67.94 176 PRO A N 1
ATOM 1311 C CA . PRO A 1 176 ? 8.351 19.378 -3.158 1.00 67.94 176 PRO A CA 1
ATOM 1312 C C . PRO A 1 176 ? 8.071 20.602 -2.273 1.00 67.94 176 PRO A C 1
ATOM 1314 O O . PRO A 1 176 ? 8.104 20.495 -1.051 1.00 67.94 176 PRO A O 1
ATOM 1317 N N . ASN A 1 177 ? 7.769 21.768 -2.855 1.00 74.62 177 ASN A N 1
ATOM 1318 C CA . ASN A 1 177 ? 7.544 23.011 -2.118 1.00 74.62 177 ASN A CA 1
ATOM 1319 C C . ASN A 1 177 ? 6.146 23.123 -1.486 1.00 74.62 177 ASN A C 1
ATOM 1321 O O . ASN A 1 177 ? 5.832 24.161 -0.902 1.00 74.62 177 ASN A O 1
ATOM 1325 N N . LEU A 1 178 ? 5.294 22.096 -1.594 1.00 81.38 178 LEU A N 1
ATOM 1326 C CA . LEU A 1 178 ? 4.025 22.067 -0.869 1.00 81.38 178 LEU A CA 1
ATOM 1327 C C . LEU A 1 178 ? 4.278 21.828 0.629 1.00 81.38 178 LEU A C 1
ATOM 1329 O O . LEU A 1 178 ? 4.813 20.777 0.990 1.00 81.38 178 LEU A O 1
ATOM 1333 N N . PRO A 1 179 ? 3.871 22.757 1.519 1.00 86.81 179 PRO A N 1
ATOM 1334 C CA . PRO A 1 179 ? 3.995 22.553 2.955 1.00 86.81 179 PRO A CA 1
ATOM 1335 C C . PRO A 1 179 ? 3.227 21.307 3.395 1.00 86.81 179 PRO A C 1
ATOM 1337 O O . PRO A 1 179 ? 2.082 21.098 2.986 1.00 86.81 179 PRO A O 1
ATOM 1340 N N . ALA A 1 180 ? 3.844 20.502 4.258 1.00 90.62 180 ALA A N 1
ATOM 1341 C CA . ALA A 1 180 ? 3.195 19.321 4.801 1.00 90.62 180 ALA A CA 1
ATOM 1342 C C . ALA A 1 180 ? 1.985 19.730 5.665 1.00 90.62 180 ALA A C 1
ATOM 1344 O O . ALA A 1 180 ? 2.144 20.506 6.614 1.00 90.62 180 ALA A O 1
ATOM 1345 N N . PRO A 1 181 ? 0.768 19.240 5.364 1.00 93.94 181 PRO A N 1
ATOM 1346 C CA . PRO A 1 181 ? -0.406 19.555 6.165 1.00 93.94 181 PRO A CA 1
ATOM 1347 C C . PRO A 1 181 ? -0.300 18.885 7.542 1.00 93.94 181 PRO A C 1
ATOM 1349 O O . PRO A 1 181 ? 0.302 17.819 7.687 1.00 93.94 181 PRO A O 1
ATOM 1352 N N . ALA A 1 182 ? -0.934 19.473 8.562 1.00 95.19 182 ALA A N 1
ATOM 1353 C CA . ALA A 1 182 ? -0.864 18.962 9.936 1.00 95.19 182 ALA A CA 1
ATOM 1354 C C . ALA A 1 182 ? -1.281 17.482 10.041 1.00 95.19 182 ALA A C 1
ATOM 1356 O O . ALA A 1 182 ? -0.633 16.702 10.734 1.00 95.19 182 ALA A O 1
ATOM 1357 N N . ILE A 1 183 ? -2.298 17.070 9.272 1.00 96.56 183 ILE A N 1
ATOM 1358 C CA . ILE A 1 183 ? -2.768 15.679 9.229 1.00 96.56 183 ILE A CA 1
ATOM 1359 C C . ILE A 1 183 ? -1.686 14.682 8.772 1.00 96.56 183 ILE A C 1
ATOM 1361 O O . ILE A 1 183 ? -1.734 13.523 9.166 1.00 96.56 183 ILE A O 1
ATOM 1365 N N . VAL A 1 184 ? -0.695 15.116 7.985 1.00 95.25 184 VAL A N 1
ATOM 1366 C CA . VAL A 1 184 ? 0.439 14.275 7.569 1.00 95.25 184 VAL A CA 1
ATOM 1367 C C . VAL A 1 184 ? 1.519 14.237 8.647 1.00 95.25 184 VAL A C 1
ATOM 1369 O O . VAL A 1 184 ? 1.983 13.154 9.006 1.00 95.25 184 VAL A O 1
ATOM 1372 N N . VAL A 1 185 ? 1.892 15.407 9.177 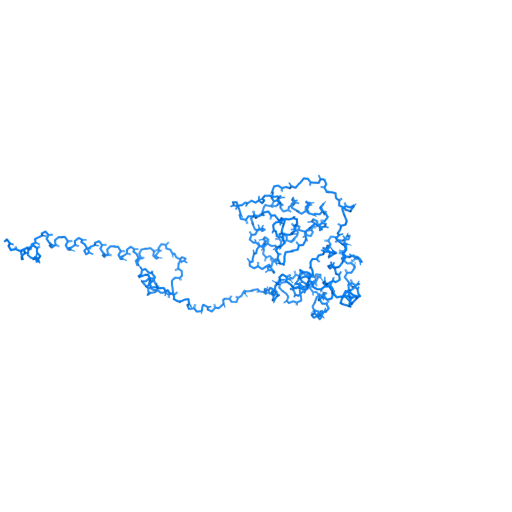1.00 92.88 185 VAL A N 1
ATOM 1373 C CA . VAL A 1 185 ? 3.043 15.571 10.084 1.00 92.88 185 VAL A CA 1
ATOM 1374 C C . VAL A 1 185 ? 2.750 15.071 11.494 1.00 92.88 185 VAL A C 1
ATOM 1376 O O . VAL A 1 185 ? 3.552 14.351 12.080 1.00 92.88 185 VAL A O 1
ATOM 1379 N N . THR A 1 186 ? 1.615 15.472 12.064 1.00 94.19 186 THR A N 1
ATOM 1380 C CA . THR A 1 186 ? 1.241 15.154 13.451 1.00 94.19 186 THR A CA 1
ATOM 1381 C C . THR A 1 186 ? 0.021 14.245 13.536 1.00 94.19 186 THR A C 1
ATOM 1383 O O . THR A 1 186 ? -0.254 13.685 14.600 1.00 94.19 186 THR A O 1
ATOM 1386 N N . GLY A 1 187 ? -0.694 14.052 12.426 1.00 95.94 187 GLY A N 1
ATOM 1387 C CA . GLY A 1 187 ? -1.954 13.325 12.427 1.00 95.94 187 GLY A CA 1
ATOM 1388 C C . GLY A 1 187 ? -3.055 14.094 13.157 1.00 95.94 187 GLY A C 1
ATOM 1389 O O . GLY A 1 187 ? -3.037 15.316 13.291 1.00 95.94 187 GLY A O 1
ATOM 1390 N N . ALA A 1 188 ? -4.035 13.352 13.658 1.00 97.44 188 ALA A N 1
ATOM 1391 C CA . ALA A 1 188 ? -5.056 13.832 14.575 1.00 97.44 188 ALA A CA 1
ATOM 1392 C C . ALA A 1 188 ? -5.292 12.776 15.669 1.00 97.44 188 ALA A C 1
ATOM 1394 O O . ALA A 1 188 ? -6.229 11.976 15.566 1.00 97.44 188 ALA A O 1
ATOM 1395 N N . PRO A 1 189 ? -4.467 12.762 16.735 1.00 93.75 189 PRO A N 1
ATOM 1396 C CA . PRO A 1 189 ? -4.490 11.712 17.757 1.00 93.75 189 PRO A CA 1
ATOM 1397 C C . PRO A 1 189 ? -5.857 11.522 18.424 1.00 93.75 189 PRO A C 1
ATOM 1399 O O . PRO A 1 189 ? -6.286 10.393 18.642 1.00 93.75 189 PRO A O 1
ATOM 1402 N N . MET A 1 190 ? -6.599 12.612 18.655 1.00 95.75 190 MET A N 1
ATOM 1403 C CA . MET A 1 190 ? -7.951 12.561 19.237 1.00 95.75 190 MET A CA 1
ATOM 1404 C C . MET A 1 190 ? -8.988 11.880 18.332 1.00 95.75 190 MET A C 1
ATOM 1406 O O . MET A 1 190 ? -10.030 11.447 18.812 1.00 95.75 190 MET A O 1
ATOM 1410 N N . ARG A 1 191 ? -8.706 11.771 17.029 1.00 95.94 191 ARG A N 1
ATOM 1411 C CA . ARG A 1 191 ? -9.497 11.014 16.047 1.00 95.94 191 ARG A CA 1
ATOM 1412 C C . ARG A 1 191 ? -8.850 9.675 15.685 1.00 95.94 191 ARG A C 1
ATOM 1414 O O . ARG A 1 191 ? -9.272 9.039 14.727 1.00 95.94 191 ARG A O 1
ATOM 1421 N N . ASN A 1 192 ? -7.836 9.244 16.438 1.00 94.44 192 ASN A N 1
ATOM 1422 C CA . ASN A 1 192 ? -7.069 8.026 16.182 1.00 94.44 192 ASN A CA 1
ATOM 1423 C C . ASN A 1 192 ? -6.396 8.003 14.792 1.00 94.44 192 ASN A C 1
ATOM 1425 O O . ASN A 1 192 ? -6.296 6.957 14.152 1.00 94.44 192 ASN A O 1
ATOM 1429 N N . ILE A 1 193 ? -5.944 9.169 14.319 1.00 97.44 193 ILE A N 1
ATOM 1430 C CA . ILE A 1 193 ? -5.165 9.298 13.085 1.00 97.44 193 ILE A CA 1
ATOM 1431 C C . ILE A 1 193 ? -3.708 9.575 13.479 1.00 97.44 193 ILE A C 1
ATOM 1433 O O . ILE A 1 193 ? -3.428 10.670 13.969 1.00 97.44 193 ILE A O 1
ATOM 1437 N N . PRO A 1 194 ? -2.777 8.621 13.318 1.00 95.12 194 PRO A N 1
ATOM 1438 C CA . PRO A 1 194 ? -1.356 8.873 13.545 1.00 95.12 194 PRO A CA 1
ATOM 1439 C C . PRO A 1 194 ? -0.741 9.683 12.386 1.00 95.12 194 PRO A C 1
ATOM 1441 O O . PRO A 1 194 ? -1.330 9.736 11.303 1.00 95.12 194 PRO A O 1
ATOM 1444 N N . PRO A 1 195 ? 0.459 10.267 12.569 1.00 95.69 195 PRO A N 1
ATOM 1445 C CA . PRO A 1 195 ? 1.265 10.777 11.462 1.00 95.69 195 PRO A CA 1
ATOM 1446 C C . PRO A 1 195 ? 1.447 9.726 10.367 1.00 95.69 195 PRO A C 1
ATOM 1448 O O . PRO A 1 195 ? 1.809 8.579 10.652 1.00 95.69 195 PRO A O 1
ATOM 1451 N N . CYS A 1 196 ? 1.251 10.110 9.108 1.00 95.94 196 CYS A N 1
ATOM 1452 C CA . CYS A 1 196 ? 1.300 9.177 7.981 1.00 95.94 196 CYS A CA 1
ATOM 1453 C C . CYS A 1 196 ? 2.695 8.543 7.825 1.00 95.94 196 CYS A C 1
ATOM 1455 O O . CYS A 1 196 ? 2.815 7.335 7.592 1.00 95.94 196 CYS A O 1
ATOM 1457 N N . GLY A 1 197 ? 3.744 9.343 8.048 1.00 94.25 197 GLY A N 1
ATOM 1458 C CA . GLY A 1 197 ? 5.137 8.913 7.932 1.00 94.25 197 GLY A CA 1
ATOM 1459 C C . GLY A 1 197 ? 5.600 7.903 8.990 1.00 94.25 197 GLY A C 1
ATOM 1460 O O . GLY A 1 197 ? 6.682 7.338 8.876 1.00 94.25 197 GLY A O 1
ATOM 1461 N N . SER A 1 198 ? 4.783 7.621 10.013 1.00 94.69 198 SER A N 1
ATOM 1462 C CA . SER A 1 198 ? 5.093 6.571 10.999 1.00 94.69 198 SER A CA 1
ATOM 1463 C C . SER A 1 198 ? 4.921 5.150 10.447 1.00 94.69 198 SER A C 1
ATOM 1465 O O . SER A 1 198 ? 5.428 4.195 11.026 1.00 94.69 198 SER A O 1
ATOM 1467 N N . CYS A 1 199 ? 4.208 5.000 9.325 1.00 95.12 199 CYS A N 1
ATOM 1468 C CA . CYS A 1 199 ? 3.974 3.707 8.682 1.00 95.12 199 CYS A CA 1
ATOM 1469 C C . CYS A 1 199 ? 4.426 3.684 7.221 1.00 95.12 199 CYS A C 1
ATOM 1471 O O . CYS A 1 199 ? 4.901 2.652 6.750 1.00 95.12 199 CYS A O 1
ATOM 1473 N N . HIS A 1 200 ? 4.238 4.787 6.494 1.00 95.56 200 HIS A N 1
ATOM 1474 C CA . HIS A 1 200 ? 4.365 4.844 5.035 1.00 95.56 200 HIS A CA 1
ATOM 1475 C C . HIS A 1 200 ? 5.775 5.194 4.523 1.00 95.56 200 HIS A C 1
ATOM 1477 O O . HIS A 1 200 ? 5.961 5.383 3.318 1.00 95.56 200 HIS A O 1
ATOM 1483 N N . GLY A 1 201 ? 6.775 5.228 5.409 1.00 83.56 201 GLY A N 1
ATOM 1484 C CA . GLY A 1 201 ? 8.113 5.756 5.135 1.00 83.56 201 GLY A CA 1
ATOM 1485 C C . GLY A 1 201 ? 8.267 7.198 5.617 1.00 83.56 201 GLY A C 1
ATOM 1486 O O . GLY A 1 201 ? 7.320 7.768 6.134 1.00 83.56 201 GLY A O 1
ATOM 1487 N N . GLU A 1 202 ? 9.455 7.783 5.441 1.00 80.69 202 GLU A N 1
ATOM 1488 C CA . GLU A 1 202 ? 9.889 9.093 5.978 1.00 80.69 202 GLU A CA 1
ATOM 1489 C C . GLU A 1 202 ? 10.367 9.060 7.439 1.00 80.69 202 GLU A C 1
ATOM 1491 O O . GLU A 1 202 ? 11.497 9.472 7.693 1.00 80.69 202 GLU A O 1
ATOM 1496 N N . ILE A 1 203 ? 9.574 8.520 8.375 1.00 87.06 203 ILE A N 1
ATOM 1497 C CA . ILE A 1 203 ? 9.982 8.366 9.789 1.00 87.06 203 ILE A CA 1
ATOM 1498 C C . ILE A 1 203 ? 10.281 6.899 10.100 1.00 87.06 203 ILE A C 1
ATOM 1500 O O . ILE A 1 203 ? 11.364 6.572 10.578 1.00 87.06 203 ILE A O 1
ATOM 1504 N N . ASP A 1 204 ? 9.320 6.022 9.815 1.00 89.75 204 ASP A N 1
ATOM 1505 C CA . ASP A 1 204 ? 9.438 4.576 9.993 1.00 89.75 204 ASP A CA 1
ATOM 1506 C C . ASP A 1 204 ? 8.605 3.848 8.924 1.00 89.75 204 ASP A C 1
ATOM 1508 O O . ASP A 1 204 ? 7.802 4.446 8.197 1.00 89.75 204 ASP A O 1
ATOM 1512 N N . ILE A 1 205 ? 8.827 2.545 8.781 1.00 89.62 205 ILE A N 1
ATOM 1513 C CA . ILE A 1 205 ? 8.154 1.707 7.796 1.00 89.62 205 ILE A CA 1
ATOM 1514 C C . ILE A 1 205 ? 7.501 0.534 8.509 1.00 89.62 205 ILE A C 1
ATOM 1516 O O . ILE A 1 205 ? 8.152 -0.398 8.983 1.00 89.62 205 ILE A O 1
ATOM 1520 N N . LYS A 1 206 ? 6.170 0.517 8.482 1.00 91.62 206 LYS A N 1
ATOM 1521 C CA . LYS A 1 206 ? 5.401 -0.633 8.943 1.00 91.62 206 LYS A CA 1
ATOM 1522 C C . LYS A 1 206 ? 5.255 -1.645 7.812 1.00 91.62 206 LYS A C 1
ATOM 1524 O O . LYS A 1 206 ? 4.726 -1.313 6.752 1.00 91.62 206 LYS A O 1
ATOM 1529 N N . ALA A 1 207 ? 5.637 -2.899 8.059 1.00 88.69 207 ALA A N 1
ATOM 1530 C CA . ALA A 1 207 ? 5.514 -3.987 7.088 1.00 88.69 207 ALA A CA 1
ATOM 1531 C C . ALA A 1 207 ? 4.104 -4.051 6.462 1.00 88.69 207 ALA A C 1
ATOM 1533 O O . ALA A 1 207 ? 3.093 -4.101 7.166 1.00 88.69 207 ALA A O 1
ATOM 1534 N N . GLY A 1 208 ? 4.047 -4.030 5.128 1.00 88.88 208 GLY A N 1
ATOM 1535 C CA . GLY A 1 208 ? 2.798 -4.014 4.356 1.00 88.88 208 GLY A CA 1
ATOM 1536 C C . GLY A 1 208 ? 2.235 -2.621 4.059 1.00 88.88 208 GLY A C 1
ATOM 1537 O O . GLY A 1 208 ? 1.257 -2.526 3.317 1.00 88.88 208 GLY A O 1
ATOM 1538 N N . SER A 1 209 ? 2.847 -1.554 4.576 1.00 94.69 209 SER A N 1
ATOM 1539 C CA . SER A 1 209 ? 2.477 -0.176 4.238 1.00 94.69 209 SER A CA 1
ATOM 1540 C C . SER A 1 209 ? 3.195 0.266 2.958 1.00 94.69 209 SER A C 1
ATOM 1542 O O . SER A 1 209 ? 4.415 0.122 2.871 1.00 94.69 209 SER A O 1
ATOM 1544 N N . PRO A 1 210 ? 2.473 0.784 1.948 1.00 96.00 210 PRO A N 1
ATOM 1545 C CA . PRO A 1 210 ? 3.082 1.265 0.712 1.00 96.00 210 PRO A CA 1
ATOM 1546 C C . PRO A 1 210 ? 3.889 2.544 0.937 1.00 96.00 210 PRO A C 1
ATOM 1548 O O . PRO A 1 210 ? 3.505 3.372 1.765 1.00 96.00 210 PRO A O 1
ATOM 1551 N N . TRP A 1 211 ? 4.918 2.748 0.112 1.00 95.69 211 TRP A N 1
ATOM 1552 C CA . TRP A 1 211 ? 5.464 4.082 -0.152 1.00 95.69 211 TRP A CA 1
ATOM 1553 C C . TRP A 1 211 ? 4.393 4.960 -0.810 1.00 95.69 211 TRP A C 1
ATOM 1555 O O . TRP A 1 211 ? 3.707 4.491 -1.727 1.00 95.69 211 TRP A O 1
ATOM 1565 N N . LEU A 1 212 ? 4.245 6.199 -0.336 1.00 95.94 212 LEU A N 1
ATOM 1566 C CA . LEU A 1 212 ? 3.245 7.153 -0.833 1.00 95.94 212 LEU A CA 1
ATOM 1567 C C . LEU A 1 212 ? 3.838 8.270 -1.695 1.00 95.94 212 LEU A C 1
ATOM 1569 O O . LEU A 1 212 ? 3.122 8.793 -2.543 1.00 95.94 212 LEU A O 1
ATOM 1573 N N . GLY A 1 213 ? 5.109 8.620 -1.492 1.00 94.00 213 GLY A N 1
ATOM 1574 C CA . GLY A 1 213 ? 5.778 9.666 -2.259 1.00 94.00 213 GLY A CA 1
ATOM 1575 C C . GLY A 1 213 ? 5.770 9.378 -3.761 1.00 94.00 213 GLY A C 1
ATOM 1576 O O . GLY A 1 213 ? 5.875 8.229 -4.202 1.00 94.00 213 GLY A O 1
ATOM 1577 N N . GLY A 1 214 ? 5.537 10.425 -4.538 1.00 93.31 214 GLY A N 1
ATOM 1578 C CA . GLY A 1 214 ? 5.479 10.431 -5.989 1.00 93.31 214 GLY A CA 1
ATOM 1579 C C . GLY A 1 214 ? 4.202 9.824 -6.540 1.00 93.31 214 GLY A C 1
ATOM 1580 O O . GLY A 1 214 ? 4.067 9.703 -7.750 1.00 93.31 214 GLY A O 1
ATOM 1581 N N . GLN A 1 215 ? 3.270 9.379 -5.699 1.00 95.81 215 GLN A N 1
ATOM 1582 C CA . GLN A 1 215 ? 2.071 8.689 -6.153 1.00 95.81 215 GLN A CA 1
ATOM 1583 C C . GLN A 1 215 ? 0.993 9.672 -6.621 1.00 95.81 215 GLN A C 1
ATOM 1585 O O . GLN A 1 215 ? 0.774 10.692 -5.982 1.00 95.81 215 GLN A O 1
ATOM 1590 N N . SER A 1 216 ? 0.245 9.322 -7.673 1.00 95.31 216 SER A N 1
ATOM 1591 C CA . SER A 1 216 ? -0.852 10.159 -8.180 1.00 95.31 216 SER A CA 1
ATOM 1592 C C . SER A 1 216 ? -1.840 10.540 -7.070 1.00 95.31 216 SER A C 1
ATOM 1594 O O . SER A 1 216 ? -2.378 9.671 -6.368 1.00 95.31 216 SER A O 1
ATOM 1596 N N . ALA A 1 217 ? -2.151 11.833 -6.962 1.00 95.81 217 ALA A N 1
ATOM 1597 C CA . ALA A 1 217 ? -3.127 12.354 -6.014 1.00 95.81 217 ALA A CA 1
ATOM 1598 C C . ALA A 1 217 ? -4.516 11.764 -6.290 1.00 95.81 217 ALA A C 1
ATOM 1600 O O . ALA A 1 217 ? -5.247 11.405 -5.364 1.00 95.81 217 ALA A O 1
ATOM 1601 N N . VAL A 1 218 ? -4.864 11.577 -7.569 1.00 97.00 218 VAL A N 1
ATOM 1602 C CA . VAL A 1 218 ? -6.113 10.919 -7.983 1.00 97.00 218 VAL A CA 1
ATOM 1603 C C . VAL A 1 218 ? -6.173 9.497 -7.427 1.00 97.00 218 VAL A C 1
ATOM 1605 O O . VAL A 1 218 ? -7.186 9.101 -6.842 1.00 97.00 218 VAL A O 1
ATOM 1608 N N . TYR A 1 219 ? -5.078 8.742 -7.544 1.00 97.75 219 TYR A N 1
ATOM 1609 C CA . TYR A 1 219 ? -5.006 7.390 -7.003 1.00 97.75 219 TYR A CA 1
ATOM 1610 C C . TYR A 1 219 ? -5.098 7.375 -5.472 1.00 97.75 219 TYR A C 1
ATOM 1612 O O . TYR A 1 219 ? -5.928 6.634 -4.937 1.00 97.75 219 TYR A O 1
ATOM 1620 N N . ILE A 1 220 ? -4.299 8.185 -4.761 1.00 98.06 220 ILE A N 1
ATOM 1621 C CA . ILE A 1 220 ? -4.313 8.243 -3.286 1.00 98.06 220 ILE A CA 1
ATOM 1622 C C . ILE A 1 220 ? -5.712 8.590 -2.780 1.00 98.06 220 ILE A C 1
ATOM 1624 O O . ILE A 1 220 ? -6.252 7.877 -1.930 1.00 98.06 220 ILE A O 1
ATOM 1628 N N . LYS A 1 221 ? -6.327 9.637 -3.341 1.00 98.38 221 LYS A N 1
ATOM 1629 C CA . LYS A 1 221 ? -7.680 10.076 -2.987 1.00 98.38 221 LYS A CA 1
ATOM 1630 C C . LYS A 1 221 ? -8.688 8.945 -3.158 1.00 98.38 221 LYS A C 1
ATOM 1632 O O . LYS A 1 221 ? -9.431 8.647 -2.223 1.00 98.38 221 LYS A O 1
ATOM 1637 N N . ALA A 1 222 ? -8.656 8.257 -4.300 1.00 98.06 222 ALA A N 1
ATOM 1638 C CA . ALA A 1 222 ? -9.528 7.117 -4.555 1.00 98.06 222 ALA A CA 1
ATOM 1639 C C . ALA A 1 222 ? -9.302 5.970 -3.552 1.00 98.06 222 ALA A C 1
ATOM 1641 O O . ALA A 1 222 ? -10.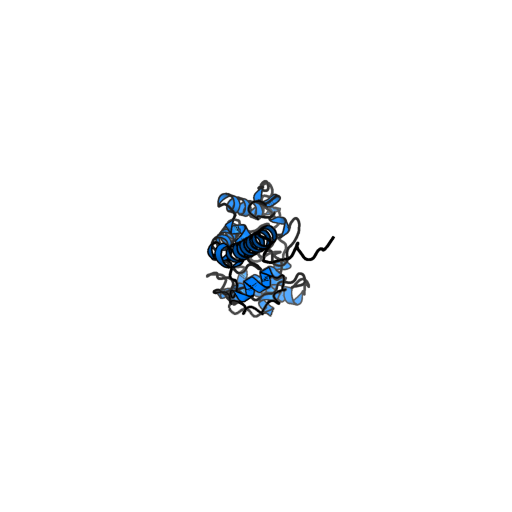267 5.353 -3.102 1.00 98.06 222 ALA A O 1
ATOM 1642 N N . GLN A 1 223 ? -8.054 5.685 -3.155 1.00 98.38 223 GLN A N 1
ATOM 1643 C CA . GLN A 1 223 ? -7.773 4.630 -2.173 1.00 98.38 223 GLN A CA 1
ATOM 1644 C C . GLN A 1 223 ? -8.261 4.995 -0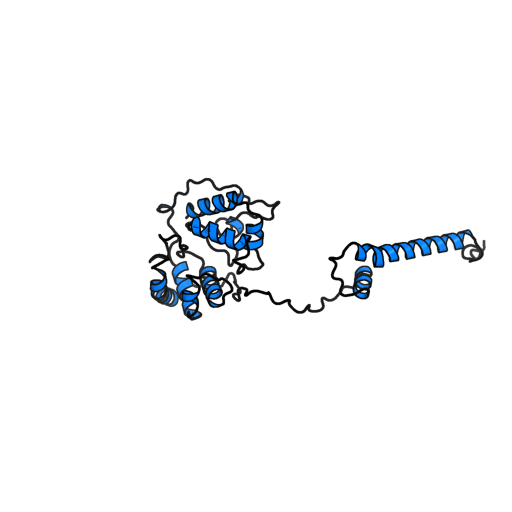.769 1.00 98.38 223 GLN A C 1
ATOM 1646 O O . GLN A 1 223 ? -8.887 4.159 -0.118 1.00 98.38 223 GLN A O 1
ATOM 1651 N N . LEU A 1 224 ? -8.016 6.225 -0.310 1.00 98.62 224 LEU A N 1
ATOM 1652 C CA . LEU A 1 224 ? -8.494 6.700 0.991 1.00 98.62 224 LEU A CA 1
ATOM 1653 C C . LEU A 1 224 ? -10.025 6.678 1.054 1.00 98.62 224 LEU A C 1
ATOM 1655 O O . LEU A 1 224 ? -10.593 6.148 2.005 1.00 98.62 224 LEU A O 1
ATOM 1659 N N . GLN A 1 225 ? -10.704 7.140 0.002 1.00 98.56 225 GLN A N 1
ATOM 1660 C CA . GLN A 1 225 ? -12.165 7.056 -0.106 1.00 98.56 225 GLN A CA 1
ATOM 1661 C C . GLN A 1 225 ? -12.669 5.605 -0.126 1.00 98.56 225 GLN A C 1
ATOM 1663 O O . GLN A 1 225 ? -13.688 5.281 0.496 1.00 98.56 225 GLN A O 1
ATOM 1668 N N . ALA A 1 226 ? -11.953 4.702 -0.800 1.00 98.12 226 ALA A N 1
ATOM 1669 C CA . ALA A 1 226 ? -12.307 3.289 -0.832 1.00 98.12 226 ALA A CA 1
ATOM 1670 C C . ALA A 1 226 ? -12.164 2.621 0.547 1.00 98.12 226 ALA A C 1
ATOM 1672 O O . ALA A 1 226 ? -13.009 1.811 0.933 1.00 98.12 226 ALA A O 1
ATOM 1673 N N . PHE A 1 227 ? -11.140 2.984 1.322 1.00 98.25 227 PHE A N 1
ATOM 1674 C CA . PHE A 1 227 ? -11.000 2.536 2.708 1.00 98.25 227 PHE A CA 1
ATOM 1675 C C . PHE A 1 227 ? -12.076 3.147 3.618 1.00 98.25 227 PHE A C 1
ATOM 1677 O O . PHE A 1 227 ? -12.725 2.414 4.366 1.00 98.25 227 PHE A O 1
ATOM 1684 N N . ALA A 1 228 ? -12.338 4.453 3.511 1.00 98.06 228 ALA A N 1
ATOM 1685 C CA . ALA A 1 228 ? -13.355 5.141 4.308 1.00 98.06 228 ALA A CA 1
ATOM 1686 C C . ALA A 1 228 ? -14.752 4.522 4.112 1.00 98.06 228 ALA A C 1
ATOM 1688 O O . ALA A 1 228 ? -15.419 4.147 5.076 1.00 98.06 228 ALA A O 1
ATOM 1689 N N . SER A 1 229 ? -15.154 4.308 2.854 1.00 97.12 229 SER A N 1
ATOM 1690 C CA . SER A 1 229 ? -16.419 3.640 2.497 1.00 97.12 229 SER A CA 1
ATOM 1691 C C . SER A 1 229 ? -16.430 2.136 2.795 1.00 97.12 229 SER A C 1
ATOM 1693 O O . SER A 1 229 ? -17.482 1.499 2.791 1.00 97.12 229 SER A O 1
ATOM 1695 N N . GLY A 1 230 ? -15.263 1.537 3.040 1.00 94.88 230 GLY A N 1
ATOM 1696 C CA . GLY A 1 230 ? -15.107 0.097 3.172 1.00 94.88 230 GLY A CA 1
ATOM 1697 C C . GLY A 1 230 ? -15.346 -0.660 1.866 1.00 94.88 230 GLY A C 1
ATOM 1698 O O . GLY A 1 230 ? -15.674 -1.838 1.917 1.00 94.88 230 GLY A O 1
ATOM 1699 N N . THR A 1 231 ? -15.212 -0.038 0.698 1.00 95.31 231 THR A N 1
ATOM 1700 C CA . THR A 1 231 ? -15.185 -0.769 -0.583 1.00 95.31 231 THR A CA 1
ATOM 1701 C C . THR A 1 231 ? -13.838 -1.465 -0.803 1.00 95.31 231 THR A C 1
ATOM 1703 O O . THR A 1 231 ? -13.789 -2.529 -1.415 1.00 95.31 231 THR A O 1
ATOM 1706 N N . ARG A 1 232 ? -12.753 -0.940 -0.213 1.00 96.69 232 ARG A N 1
ATOM 1707 C CA . ARG A 1 232 ? -11.458 -1.623 -0.076 1.00 96.69 232 ARG A CA 1
ATOM 1708 C C . ARG A 1 232 ? -11.279 -2.116 1.362 1.00 96.69 232 ARG A C 1
ATOM 1710 O O . ARG A 1 232 ? -11.333 -1.315 2.290 1.00 96.69 232 ARG A O 1
ATOM 1717 N N . ARG A 1 233 ? -11.076 -3.429 1.546 1.00 95.62 233 ARG A N 1
ATOM 1718 C CA . ARG A 1 233 ? -10.975 -4.097 2.868 1.00 95.62 233 ARG A CA 1
ATOM 1719 C C . ARG A 1 233 ? -9.786 -5.053 3.001 1.00 95.62 233 ARG A C 1
ATOM 1721 O O . ARG A 1 233 ? -9.778 -5.912 3.877 1.00 95.62 233 ARG A O 1
ATOM 1728 N N . ASN A 1 234 ? -8.804 -4.939 2.111 1.00 95.75 234 ASN A N 1
ATOM 1729 C CA . ASN A 1 234 ? -7.623 -5.800 2.106 1.00 95.75 234 ASN A CA 1
ATOM 1730 C C . ASN A 1 234 ? -6.507 -5.305 3.046 1.00 95.75 234 ASN A C 1
ATOM 1732 O O . ASN A 1 234 ? -5.355 -5.713 2.908 1.00 95.75 234 ASN A O 1
ATOM 1736 N N . ASP A 1 235 ? -6.820 -4.395 3.966 1.00 94.81 235 ASP A N 1
ATOM 1737 C CA . ASP A 1 235 ? -5.900 -3.866 4.961 1.00 94.81 235 ASP A CA 1
ATOM 1738 C C . ASP A 1 235 ? -5.767 -4.797 6.173 1.00 94.81 235 ASP A C 1
ATOM 1740 O O . ASP A 1 235 ? -6.737 -5.376 6.663 1.00 94.81 235 ASP A O 1
ATOM 1744 N N . ILE A 1 236 ? -4.536 -4.937 6.667 1.00 89.75 236 ILE A N 1
ATOM 1745 C CA . ILE A 1 236 ? -4.216 -5.813 7.796 1.00 89.75 236 ILE A CA 1
ATOM 1746 C C . ILE A 1 236 ? -4.755 -5.171 9.077 1.00 89.75 236 ILE A C 1
ATOM 1748 O O . ILE A 1 236 ? -4.393 -4.041 9.410 1.00 89.75 236 ILE A O 1
ATOM 1752 N N . SER A 1 237 ? -5.614 -5.894 9.797 1.00 89.75 237 SER A N 1
ATOM 1753 C CA . SER A 1 237 ? -6.232 -5.438 11.054 1.00 89.75 237 SER A CA 1
ATOM 1754 C C . SER A 1 237 ? -7.006 -4.117 10.936 1.00 89.75 237 SER A C 1
ATOM 1756 O O . SER A 1 237 ? -7.047 -3.334 11.880 1.00 89.75 237 SER A O 1
ATOM 1758 N N . GLU A 1 238 ? -7.601 -3.857 9.768 1.00 93.19 238 GLU A N 1
ATOM 1759 C CA . GLU A 1 238 ? -8.422 -2.666 9.490 1.00 93.19 238 GLU A CA 1
ATOM 1760 C C . GLU A 1 238 ? -7.698 -1.314 9.651 1.00 93.19 238 GLU A C 1
ATOM 1762 O O . GLU A 1 238 ? -8.346 -0.281 9.815 1.00 93.19 238 GLU A O 1
ATOM 1767 N N . GLN A 1 239 ? -6.360 -1.296 9.628 1.00 93.94 239 GLN A N 1
ATOM 1768 C CA . GLN A 1 239 ? -5.579 -0.091 9.932 1.00 93.94 239 GLN A CA 1
ATOM 1769 C C . GLN A 1 239 ? -5.966 1.105 9.057 1.00 93.94 239 GLN A C 1
ATOM 1771 O O . GLN A 1 239 ? -6.292 2.171 9.579 1.00 93.94 239 GLN A O 1
ATOM 1776 N N . MET A 1 240 ? -5.993 0.928 7.734 1.00 97.25 240 MET A N 1
ATOM 1777 C CA . MET A 1 240 ? -6.312 2.028 6.824 1.00 97.25 240 MET A CA 1
ATOM 1778 C C . MET A 1 240 ? -7.794 2.382 6.844 1.00 97.25 240 MET A C 1
ATOM 1780 O O . MET A 1 240 ? -8.127 3.557 6.720 1.00 97.25 240 MET A O 1
ATOM 1784 N N . ARG A 1 241 ? -8.696 1.412 7.037 1.00 97.00 241 ARG A N 1
ATOM 1785 C CA . ARG A 1 241 ? -10.130 1.702 7.190 1.00 97.00 241 ARG A CA 1
ATOM 1786 C C . ARG A 1 241 ? -10.420 2.490 8.464 1.00 97.00 241 ARG A C 1
ATOM 1788 O O . ARG A 1 241 ? -11.233 3.410 8.419 1.00 97.00 241 ARG A O 1
ATOM 1795 N N . ASN A 1 242 ? -9.749 2.174 9.568 1.00 96.44 242 ASN A N 1
ATOM 1796 C CA . ASN A 1 242 ? -9.899 2.896 10.830 1.00 96.44 242 ASN A CA 1
ATOM 1797 C C . ASN A 1 242 ? -9.389 4.334 10.730 1.00 96.44 242 ASN A C 1
ATOM 1799 O O . ASN A 1 242 ? -10.043 5.236 11.244 1.00 96.44 242 ASN A O 1
ATOM 1803 N N . ILE A 1 243 ? -8.282 4.554 10.017 1.00 97.81 243 ILE A N 1
ATOM 1804 C CA . ILE A 1 243 ? -7.743 5.895 9.764 1.00 97.81 243 ILE A CA 1
ATOM 1805 C C . ILE A 1 243 ? -8.660 6.673 8.811 1.00 97.81 243 ILE A C 1
ATOM 1807 O O . ILE A 1 243 ? -9.158 7.744 9.152 1.00 97.81 243 ILE A O 1
ATOM 1811 N N . ALA A 1 244 ? -8.941 6.124 7.626 1.00 98.12 244 ALA A N 1
ATOM 1812 C CA . ALA A 1 244 ? -9.624 6.847 6.556 1.00 98.12 244 ALA A CA 1
ATOM 1813 C C . ALA A 1 244 ? -11.071 7.236 6.902 1.00 98.12 244 ALA A C 1
ATOM 1815 O O . ALA A 1 244 ? -11.539 8.283 6.467 1.00 98.12 244 ALA A O 1
ATOM 1816 N N . ARG A 1 245 ? -11.781 6.436 7.713 1.00 97.75 245 ARG A N 1
ATOM 1817 C CA . ARG A 1 245 ? -13.142 6.765 8.184 1.00 97.75 245 ARG A CA 1
ATOM 1818 C C . ARG A 1 245 ? -13.206 8.013 9.061 1.00 97.75 245 ARG A C 1
ATOM 1820 O O . ARG A 1 245 ? -14.274 8.602 9.180 1.00 97.75 245 ARG A O 1
ATOM 1827 N N . GLN A 1 246 ? -12.095 8.376 9.694 1.00 97.94 246 GLN A N 1
ATOM 1828 C CA . GLN A 1 246 ? -12.013 9.512 10.610 1.00 97.94 246 GLN A CA 1
ATOM 1829 C C . GLN A 1 246 ? -11.549 10.793 9.907 1.00 97.94 246 GLN A C 1
ATOM 1831 O O . GLN A 1 246 ? -11.594 11.869 10.507 1.00 97.94 246 GLN A O 1
ATOM 1836 N N . MET A 1 247 ? -11.091 10.690 8.656 1.00 98.06 247 MET A N 1
ATOM 1837 C CA . MET A 1 247 ? -10.603 11.816 7.864 1.00 98.06 247 MET A CA 1
ATOM 1838 C C . MET A 1 247 ? -11.755 12.603 7.240 1.00 98.06 247 MET A C 1
ATOM 1840 O O . MET A 1 247 ? -12.758 12.042 6.797 1.00 98.06 247 MET A O 1
ATOM 1844 N N . THR A 1 248 ? -11.581 13.917 7.145 1.00 98.12 248 THR A N 1
ATOM 1845 C CA . THR A 1 248 ? -12.474 14.779 6.365 1.00 98.12 248 THR A CA 1
ATOM 1846 C C . THR A 1 248 ? -12.136 14.717 4.871 1.00 98.12 248 THR A C 1
ATOM 1848 O O . THR A 1 248 ? -11.043 14.306 4.475 1.00 98.12 248 THR A O 1
ATOM 1851 N N . ALA A 1 249 ? -13.065 15.152 4.014 1.00 97.88 249 ALA A N 1
ATOM 1852 C CA . ALA A 1 249 ? -12.825 15.215 2.569 1.00 97.88 249 ALA A CA 1
ATOM 1853 C C . ALA A 1 249 ? -11.662 16.158 2.202 1.00 97.88 249 ALA A C 1
ATOM 1855 O O . ALA A 1 249 ? -10.890 15.845 1.297 1.00 97.88 249 ALA A O 1
ATOM 1856 N N . GLU A 1 250 ? -11.529 17.270 2.930 1.00 97.69 250 GLU A N 1
ATOM 1857 C CA . GLU A 1 250 ? -10.432 18.234 2.796 1.00 97.69 250 GLU A CA 1
ATOM 1858 C C . GLU A 1 250 ? -9.086 17.586 3.149 1.00 97.69 250 GLU A C 1
ATOM 1860 O O . GLU A 1 250 ? -8.130 17.677 2.389 1.00 97.69 250 GLU A O 1
ATOM 1865 N N . GLU A 1 251 ? -9.018 16.848 4.259 1.00 98.06 251 GLU A N 1
ATOM 1866 C CA . GLU A 1 251 ? -7.792 16.160 4.684 1.00 98.06 251 GLU A CA 1
ATOM 1867 C C . GLU A 1 251 ? -7.353 15.080 3.697 1.00 98.06 251 GLU A C 1
ATOM 1869 O O . GLU A 1 251 ? -6.164 14.946 3.420 1.00 98.06 251 GLU A O 1
ATOM 1874 N N . ILE A 1 252 ? -8.300 14.320 3.137 1.00 98.44 252 ILE A N 1
ATOM 1875 C CA . ILE A 1 252 ? -8.003 13.339 2.086 1.00 98.44 252 ILE A CA 1
ATOM 1876 C C . ILE A 1 252 ? -7.382 14.031 0.865 1.00 98.44 252 ILE A C 1
ATOM 1878 O O . ILE A 1 252 ? -6.431 13.510 0.282 1.00 98.44 252 ILE A O 1
ATOM 1882 N N . ASP A 1 253 ? -7.908 15.193 0.476 1.00 97.62 253 ASP A N 1
ATOM 1883 C CA . ASP A 1 253 ? -7.400 15.968 -0.656 1.00 97.62 253 ASP A CA 1
ATOM 1884 C C . ASP A 1 253 ? -6.003 16.548 -0.377 1.00 97.62 253 ASP A C 1
ATOM 1886 O O . ASP A 1 253 ? -5.108 16.437 -1.215 1.00 97.62 253 ASP A O 1
ATOM 1890 N N . GLN A 1 254 ? -5.785 17.070 0.834 1.00 96.50 254 GLN A N 1
ATOM 1891 C CA . GLN A 1 254 ? -4.488 17.569 1.295 1.00 96.50 254 GLN A CA 1
ATOM 1892 C C . GLN A 1 254 ? -3.416 16.472 1.306 1.00 96.50 254 GLN A C 1
ATOM 1894 O O . GLN A 1 254 ? -2.329 16.683 0.772 1.00 96.50 254 GLN A O 1
ATOM 1899 N N . VAL A 1 255 ? -3.719 15.292 1.862 1.00 96.75 255 VAL A N 1
ATOM 1900 C CA . VAL A 1 255 ? -2.798 14.139 1.881 1.00 96.75 255 VAL A CA 1
ATOM 1901 C C . VAL A 1 255 ? -2.451 13.696 0.461 1.00 96.75 255 VAL A C 1
ATOM 1903 O O . VAL A 1 255 ? -1.283 13.462 0.157 1.00 96.75 255 VAL A O 1
ATOM 1906 N N . ALA A 1 256 ? -3.454 13.599 -0.414 1.00 97.12 256 ALA A N 1
ATOM 1907 C CA . ALA A 1 256 ? -3.262 13.180 -1.796 1.00 97.12 256 ALA A CA 1
ATOM 1908 C C . ALA A 1 256 ? -2.338 14.130 -2.572 1.00 97.12 256 ALA A C 1
ATOM 1910 O O . ALA A 1 256 ? -1.378 13.672 -3.186 1.00 97.12 256 ALA A O 1
ATOM 1911 N N . ARG A 1 257 ? -2.594 15.443 -2.504 1.00 95.25 257 ARG A N 1
ATOM 1912 C CA . ARG A 1 257 ? -1.760 16.460 -3.166 1.00 95.25 257 ARG A CA 1
ATOM 1913 C C . ARG A 1 257 ? -0.354 16.526 -2.586 1.00 95.25 257 ARG A C 1
ATOM 1915 O O . ARG A 1 257 ? 0.601 16.707 -3.331 1.00 95.25 257 ARG A O 1
ATOM 1922 N N . TYR A 1 258 ? -0.229 16.393 -1.266 1.00 95.19 258 TYR A N 1
ATOM 1923 C CA . TYR A 1 258 ? 1.070 16.433 -0.609 1.00 95.19 258 TYR A CA 1
ATOM 1924 C C . TYR A 1 258 ? 1.975 15.302 -1.102 1.00 95.19 258 TYR A C 1
ATOM 1926 O O . TYR A 1 258 ? 3.077 15.574 -1.561 1.00 95.19 258 TYR A O 1
ATOM 1934 N N . TYR A 1 259 ? 1.505 14.052 -1.064 1.00 95.00 259 TYR A N 1
ATOM 1935 C CA . TYR A 1 259 ? 2.328 12.900 -1.438 1.00 95.00 259 TYR A CA 1
ATOM 1936 C C . TYR A 1 259 ? 2.603 12.786 -2.941 1.00 95.00 259 TYR A C 1
ATOM 1938 O O . TYR A 1 259 ? 3.667 12.295 -3.303 1.00 95.00 259 TYR A O 1
ATOM 1946 N N . GLU A 1 260 ? 1.718 13.286 -3.808 1.00 93.88 260 GLU A N 1
ATOM 1947 C CA . GLU A 1 260 ? 2.017 13.438 -5.243 1.00 93.88 260 GLU A CA 1
ATOM 1948 C C . GLU A 1 260 ? 3.195 14.387 -5.487 1.00 93.88 260 GLU A C 1
ATOM 1950 O O . GLU A 1 260 ? 3.981 14.196 -6.411 1.00 93.88 260 GLU A O 1
ATOM 1955 N N . ALA A 1 261 ? 3.333 15.398 -4.633 1.00 92.31 261 ALA A N 1
ATOM 1956 C CA . ALA A 1 261 ? 4.376 16.403 -4.722 1.00 92.31 261 ALA A CA 1
ATOM 1957 C C . ALA A 1 261 ? 5.677 16.031 -3.988 1.00 92.31 261 ALA A C 1
ATOM 1959 O O . ALA A 1 261 ? 6.667 16.747 -4.133 1.00 92.31 261 ALA A O 1
ATOM 1960 N N . GLN A 1 262 ? 5.691 14.937 -3.219 1.00 89.00 262 GLN A N 1
ATOM 1961 C CA . GLN A 1 262 ? 6.907 14.370 -2.624 1.00 89.00 262 GLN A CA 1
ATOM 1962 C C . GLN A 1 262 ? 7.521 13.316 -3.557 1.00 89.00 262 GLN A C 1
ATOM 1964 O O . GLN A 1 262 ? 6.785 12.751 -4.353 1.00 89.00 262 GLN A O 1
ATOM 1969 N N . PRO A 1 263 ? 8.833 13.038 -3.497 1.00 81.56 263 PRO A N 1
ATOM 1970 C CA . PRO A 1 263 ? 9.456 11.917 -4.214 1.00 81.56 263 PRO A CA 1
ATOM 1971 C C . PRO A 1 263 ? 9.185 10.547 -3.558 1.00 81.56 263 PRO A C 1
ATOM 1973 O O . PRO A 1 263 ? 8.986 10.499 -2.325 1.00 81.56 263 PRO A O 1
#

Foldseek 3Di:
DDPVVPCDCPDPVNVVVVVVVVVVVVVVCCCQQPVVCVVCVPPPDVDSVSSVCVVVVNDDPPDPDDPDDDPFDEQPDDFDPPPLPDQDPVLLVLLLVLCVVVCVALNNLQNGPNLRWRLALKQLSQQLRVLRCLLRVLADDPPRSVVSVPDDSSNSSSNSSNRNPGHDDDLVNAAQPDDQDCCQQANDVVLPRGRPCCDQPPNHHDGNHINQALTALSNQLVVLVCLLVVVNDHDDPSVSNSNSVSDDNVRSSSSSNNRNRGD

Secondary structure (DSSP, 8-state):
--GGGTT-TT-HHHHHHHHHHHHHHHHHHHIIIIIHHHH-TT---SSHHHHHHHHTT-------PPP---SSPPP-----TTTT-S--HHHHHHHHHHGGGGHHHH-TTS--SSSSPP-TT--HHHHHHHHHHHHHTSS--TTHHHHHHT--HHHHHHHHHHHHHSPPPPGGGS-TTSPPPHHHHT-BGGGTB--GGGTBSSS-B-TTPPP-TT--HHHHHHHHHHHHHTS---SGGGHHHHHHTT--HHHHHHHHHHHHT--

pLDDT: mean 88.67, std 11.73, range [48.62, 98.62]